Protein AF-A6HAD9-F1 (afdb_monomer)

Organism: Rattus norvegicus (NCBI:txid10116)

Secondary structure (DSSP, 8-state):
-----SS-HHHHTTGGG---------HHIIIIIHHHHHHHGGGS-TTS-HHHHHHHHHHHHHHHHHHHHHH-TTS-STTTHHHHHHHHTT---HHHHHHHHHHHHHHHHHHHHHHHHHHS-STTSPPHHHHHHHHHHHHHHHHHHHHHHHHHSS-PPPHHHHHHHHHHHHHHHHHHHH-TTHHHHTTGGGSSSSSS--

InterPro domains:
  IPR000462 CDP-alcohol phosphatidyltransferase [PF01066] (48-152)
  IPR014472 Choline/ethanolamine phosphotransferase [PTHR10414] (4-184)
  IPR043130 CDP-alcohol phosphatidyltransferase, transmembrane domain [G3DSA:1.20.120.1760] (22-191)
  IPR048254 CDP-alcohol phosphatidyltransferase, conserved site [PS00379] (82-104)

Solvent-accessible surface area (backbone atoms only — not comparable to full-atom values): 12142 Å² total; per-residue (Å²): 133,86,88,72,74,91,68,51,73,73,74,53,60,61,54,92,71,63,72,92,82,84,88,89,83,51,65,64,46,65,73,49,47,46,62,49,50,65,52,54,56,69,74,53,61,91,86,61,54,70,67,53,55,55,51,49,55,51,50,52,51,53,49,51,52,52,48,43,50,70,80,32,69,82,58,65,57,82,80,63,36,61,69,55,45,22,62,72,69,76,60,71,46,76,67,58,54,52,50,52,54,54,49,53,61,55,52,49,56,53,54,56,54,53,54,39,73,60,49,40,55,73,99,86,28,53,48,73,67,56,52,52,52,50,49,51,53,54,54,48,54,56,50,48,39,54,51,48,15,73,75,67,79,50,78,67,81,60,68,66,57,63,52,48,54,55,50,51,52,50,53,49,55,49,35,74,74,67,38,58,63,61,77,63,53,75,74,58,74,82,70,69,79,77,80,80,82,124

Sequence (198 aa):
MAGYEYVSPEQLAGFDKYKYSALDTNPLSLYVMHPFWNTIVKVFPTWLAPNLITFSGFMLLVFNFLLLTYFDPDFYASDGVDGKQARRTNSSTPLGELFDHGLDSWACVYFVVTVYSIFGRGPTGVSVFVLYLLLWVVLFSFILSHWEKYNTGVLFLPWGYDISQVTISFVYIVTAVVGVEAWMCIVCDSSNEFIKLL

Mean predicted aligned error: 16.63 Å

Foldseek 3Di:
DDPDPPADPVNVVCVVVDDDDDDDDDPCCVPPVCVVVVVVVVVDDPPDDPVNVVVVVVVVVVVVVVCCCVVPVPVPCLQPVQVVVCVVVVNDDPVSVCVNLVVVLVVLLVLLVVVQVLQQDDPRGDDVVVSVVVNVVVNVVSVVQVVVCVVPVDRDDDPVVVVSVVVSVVVVVVCVVPNSCVVVVPVVPVPPPPPPPD

Radius of gyration: 25.12 Å; Cα contacts (8 Å, |Δi|>4): 68; chains: 1; bounding box: 55×59×63 Å

Structure (mmCIF, N/CA/C/O backbone):
data_AF-A6HAD9-F1
#
_entry.id   AF-A6HAD9-F1
#
loop_
_atom_site.group_PDB
_atom_site.id
_atom_site.type_symbol
_atom_site.label_atom_id
_atom_site.label_alt_id
_atom_site.label_comp_id
_atom_site.label_asym_id
_atom_site.label_entity_id
_atom_site.label_seq_id
_atom_site.pdbx_PDB_ins_code
_atom_site.Cartn_x
_atom_site.Cartn_y
_atom_site.Cartn_z
_atom_site.occupancy
_atom_site.B_iso_or_equiv
_atom_site.auth_seq_id
_atom_site.auth_comp_id
_atom_site.auth_asym_id
_atom_site.auth_atom_id
_atom_site.pdbx_PDB_model_num
ATOM 1 N N . MET A 1 1 ? 11.564 -33.969 -20.848 1.00 42.81 1 MET A N 1
ATOM 2 C CA . MET A 1 1 ? 11.597 -33.510 -19.444 1.00 42.81 1 MET A CA 1
ATOM 3 C C . MET A 1 1 ? 13.031 -33.111 -19.149 1.00 42.81 1 MET A C 1
ATOM 5 O O . MET A 1 1 ? 13.904 -33.958 -19.277 1.00 42.81 1 MET A O 1
ATOM 9 N N . ALA A 1 2 ? 13.294 -31.823 -18.928 1.00 49.69 2 ALA A N 1
ATOM 10 C CA . ALA A 1 2 ? 14.644 -31.310 -18.708 1.00 49.69 2 ALA A CA 1
ATOM 11 C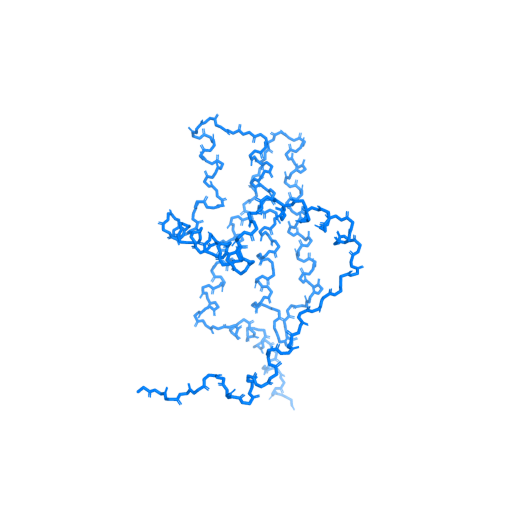 C . ALA A 1 2 ? 15.170 -31.812 -17.352 1.00 49.69 2 ALA A C 1
ATOM 13 O O . ALA A 1 2 ? 14.583 -31.504 -16.319 1.00 49.69 2 ALA A O 1
ATOM 14 N N . GLY A 1 3 ? 16.237 -32.613 -17.367 1.00 60.19 3 GLY A N 1
ATOM 15 C CA . GLY A 1 3 ? 16.897 -33.164 -16.178 1.00 60.19 3 GLY A CA 1
ATOM 16 C C . GLY A 1 3 ? 17.799 -32.144 -15.486 1.00 60.19 3 GLY A C 1
ATOM 17 O O . GLY A 1 3 ? 18.991 -32.385 -15.344 1.00 60.19 3 GLY A O 1
ATOM 18 N N . TYR A 1 4 ? 17.247 -30.988 -15.119 1.00 60.62 4 TYR A N 1
ATOM 19 C CA . TYR A 1 4 ? 17.969 -29.994 -14.332 1.00 60.62 4 TYR A CA 1
ATOM 20 C C . TYR A 1 4 ? 17.844 -30.351 -12.849 1.00 60.62 4 TYR A C 1
ATOM 22 O O . TYR A 1 4 ? 16.757 -30.279 -12.277 1.00 60.62 4 TYR A O 1
ATOM 30 N N . GLU A 1 5 ? 18.951 -30.751 -12.229 1.00 66.06 5 GLU A N 1
ATOM 31 C CA . GLU A 1 5 ? 19.038 -30.876 -10.776 1.00 66.06 5 GLU A CA 1
ATOM 32 C C . GLU A 1 5 ? 19.098 -29.455 -10.191 1.00 66.06 5 GLU A C 1
ATOM 34 O O . GLU A 1 5 ? 20.055 -28.719 -10.417 1.00 66.06 5 GLU A O 1
ATOM 39 N N . TYR A 1 6 ? 18.023 -29.026 -9.519 1.00 68.94 6 TYR A N 1
ATOM 40 C CA . TYR A 1 6 ? 17.862 -27.649 -9.025 1.00 68.94 6 TYR A CA 1
ATOM 41 C C . TYR A 1 6 ? 18.887 -27.280 -7.936 1.00 68.94 6 TYR A C 1
ATOM 43 O O . TYR A 1 6 ? 19.228 -26.109 -7.783 1.00 68.94 6 TYR A O 1
ATOM 51 N N . VAL A 1 7 ? 19.388 -28.276 -7.200 1.00 75.62 7 VAL A N 1
ATOM 52 C CA . VAL A 1 7 ? 20.440 -28.127 -6.188 1.00 75.62 7 VAL A CA 1
ATOM 53 C C . VAL A 1 7 ? 21.365 -29.337 -6.277 1.00 75.62 7 VAL A C 1
ATOM 55 O O . VAL A 1 7 ? 20.890 -30.468 -6.167 1.00 75.62 7 VAL A O 1
ATOM 58 N N . SER A 1 8 ? 22.668 -29.118 -6.473 1.00 82.44 8 SER A N 1
ATOM 59 C CA . SER A 1 8 ? 23.640 -30.212 -6.511 1.00 82.44 8 SER A CA 1
ATOM 60 C C . SER A 1 8 ? 23.879 -30.789 -5.107 1.00 82.44 8 SER A C 1
ATOM 62 O O . SER A 1 8 ? 23.750 -30.077 -4.102 1.00 82.44 8 SER A O 1
ATOM 64 N N . PRO A 1 9 ? 24.290 -32.062 -4.995 1.00 80.38 9 PRO A N 1
ATOM 65 C CA . PRO A 1 9 ? 24.705 -32.643 -3.720 1.00 80.38 9 PRO A CA 1
ATOM 66 C C . PRO A 1 9 ? 25.819 -31.848 -3.017 1.00 80.38 9 PRO A C 1
ATOM 68 O O . PRO A 1 9 ? 25.857 -31.817 -1.788 1.00 80.38 9 PRO A O 1
ATOM 71 N N . GLU A 1 10 ? 26.693 -31.158 -3.761 1.00 79.12 10 GLU A N 1
ATOM 72 C CA . GLU A 1 10 ? 27.712 -30.282 -3.165 1.00 79.12 10 GLU A CA 1
ATOM 73 C C . GLU A 1 10 ? 27.114 -29.001 -2.569 1.00 79.12 10 GLU A C 1
ATOM 75 O O . GLU A 1 10 ? 27.609 -28.521 -1.554 1.00 79.12 10 GLU A O 1
ATOM 80 N N . GLN A 1 11 ? 26.037 -28.459 -3.149 1.00 74.00 11 GLN A N 1
ATOM 81 C CA . GLN A 1 11 ? 25.325 -27.295 -2.602 1.00 74.00 11 GLN A CA 1
ATOM 82 C C . GLN A 1 11 ? 24.515 -27.644 -1.342 1.00 74.00 11 GLN A C 1
ATOM 84 O O . GLN A 1 11 ? 24.328 -26.794 -0.472 1.00 74.00 11 GLN A O 1
ATOM 89 N N . LEU A 1 12 ? 24.061 -28.897 -1.222 1.00 77.56 12 LEU A N 1
ATOM 90 C CA . LEU A 1 12 ? 23.429 -29.433 -0.008 1.00 77.56 12 LEU A CA 1
ATOM 91 C C . LEU A 1 12 ? 24.453 -29.812 1.073 1.00 77.56 12 LEU A C 1
ATOM 93 O O . LEU A 1 12 ? 24.099 -29.926 2.251 1.00 77.56 12 LEU A O 1
ATOM 97 N N . ALA A 1 13 ? 25.726 -29.994 0.711 1.00 80.69 13 ALA A N 1
ATOM 98 C CA . ALA A 1 13 ? 26.760 -30.383 1.656 1.00 80.69 13 ALA A CA 1
ATOM 99 C C . ALA A 1 13 ? 26.968 -29.289 2.720 1.00 80.69 13 ALA A C 1
ATOM 101 O O . ALA A 1 13 ? 27.462 -28.199 2.450 1.00 80.69 13 ALA A O 1
ATOM 102 N N . GLY A 1 14 ? 26.609 -29.598 3.970 1.00 69.62 14 GLY A N 1
ATOM 103 C CA . GLY A 1 14 ? 26.748 -28.682 5.106 1.00 69.62 14 GLY A CA 1
ATOM 104 C C . GLY A 1 14 ? 25.473 -27.930 5.493 1.00 69.62 14 GLY A C 1
ATOM 105 O O . GLY A 1 14 ? 25.479 -27.284 6.541 1.00 69.62 14 GLY A O 1
ATOM 106 N N . PHE A 1 15 ? 24.375 -28.075 4.741 1.00 73.06 15 PHE A N 1
ATOM 107 C CA . PHE A 1 15 ? 23.076 -27.495 5.109 1.00 73.06 15 PHE A CA 1
ATOM 108 C C . PHE A 1 15 ? 22.570 -28.034 6.455 1.00 73.06 15 PHE A C 1
ATOM 110 O O . PHE A 1 15 ? 22.104 -27.267 7.292 1.00 73.06 15 PHE A O 1
ATOM 117 N N . ASP A 1 16 ? 22.798 -29.320 6.733 1.00 75.56 16 ASP A N 1
ATOM 118 C CA . ASP A 1 16 ? 22.454 -29.962 8.013 1.00 75.56 16 ASP A CA 1
ATOM 119 C C . ASP A 1 16 ? 23.224 -29.378 9.212 1.00 75.56 16 ASP A C 1
ATOM 121 O O . ASP A 1 16 ? 22.833 -29.548 10.366 1.00 75.56 16 ASP A O 1
ATOM 125 N N . LYS A 1 17 ? 24.348 -28.697 8.948 1.00 74.19 17 LYS A N 1
ATOM 126 C CA . LYS A 1 17 ? 25.182 -28.038 9.964 1.00 74.19 17 LYS A CA 1
ATOM 127 C C . LYS A 1 17 ? 24.826 -26.562 10.143 1.00 74.19 17 LYS A C 1
ATOM 129 O O . LYS A 1 17 ? 25.328 -25.934 11.076 1.00 74.19 17 LYS A O 1
ATOM 134 N N . TYR A 1 18 ? 23.996 -25.995 9.267 1.00 68.38 18 TYR A N 1
ATOM 135 C CA . TYR A 1 18 ? 23.590 -24.601 9.352 1.00 68.38 18 TYR A CA 1
AT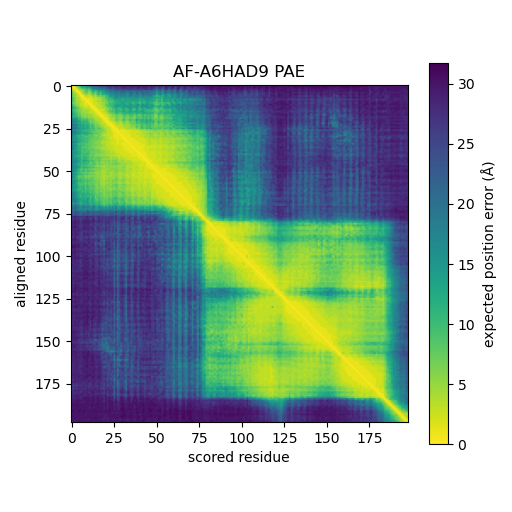OM 136 C C . TYR A 1 18 ? 22.617 -24.409 10.517 1.00 68.38 18 TYR A C 1
ATOM 138 O O . TYR A 1 18 ? 21.505 -24.935 10.530 1.00 68.38 18 TYR A O 1
ATOM 146 N N . LYS A 1 19 ? 23.034 -23.622 11.509 1.00 63.09 19 LYS A N 1
ATOM 147 C CA . LYS A 1 19 ? 22.185 -23.210 12.623 1.00 63.09 19 LYS A CA 1
ATOM 148 C C . LYS A 1 19 ? 21.824 -21.746 12.438 1.00 63.09 19 LYS A C 1
ATOM 150 O O . LYS A 1 19 ? 22.698 -20.883 12.480 1.00 63.09 19 LYS A O 1
ATOM 155 N N . TYR A 1 20 ? 20.535 -21.478 12.260 1.00 58.06 20 TYR A N 1
ATOM 156 C CA . TYR A 1 20 ? 20.026 -20.115 12.207 1.00 58.06 20 TYR A CA 1
ATOM 157 C C . TYR A 1 20 ? 20.406 -19.357 13.490 1.00 58.06 20 TYR A C 1
ATOM 159 O O . TYR A 1 20 ? 20.159 -19.833 14.601 1.00 58.06 20 TYR A O 1
ATOM 167 N N . SER A 1 21 ? 21.033 -18.193 13.325 1.00 51.09 21 SER A N 1
ATOM 168 C CA . SER A 1 21 ? 21.463 -17.307 14.405 1.00 51.09 21 SER A CA 1
ATOM 169 C C . SER A 1 21 ? 21.172 -15.875 13.979 1.00 51.09 21 SER A C 1
ATOM 171 O O . SER A 1 21 ? 21.689 -15.416 12.962 1.00 51.09 21 SER A O 1
ATOM 173 N N . ALA A 1 22 ? 20.328 -15.185 14.739 1.00 49.47 22 ALA A N 1
ATOM 174 C CA . ALA A 1 22 ? 19.973 -13.795 14.503 1.00 49.47 22 ALA A CA 1
ATOM 175 C C . ALA A 1 22 ? 20.120 -13.021 15.815 1.00 49.47 22 ALA A C 1
ATOM 177 O O . ALA A 1 22 ? 19.634 -13.467 16.855 1.00 49.47 22 ALA A O 1
ATOM 178 N N . LEU A 1 23 ? 20.808 -11.880 15.758 1.00 47.75 23 LEU A N 1
ATOM 179 C CA . LEU A 1 23 ? 20.943 -10.942 16.867 1.00 47.75 23 LEU A CA 1
ATOM 180 C C . LEU A 1 23 ? 20.197 -9.661 16.496 1.00 47.75 23 LEU A C 1
ATOM 182 O O . LEU A 1 23 ? 20.542 -9.020 15.505 1.00 47.75 23 LEU A O 1
ATOM 186 N N . ASP A 1 24 ? 19.191 -9.302 17.289 1.00 57.09 24 ASP A N 1
ATOM 187 C CA . ASP A 1 24 ? 18.437 -8.061 17.127 1.00 57.09 24 ASP A CA 1
ATOM 188 C C . ASP A 1 24 ? 18.906 -7.035 18.167 1.00 57.09 24 ASP A C 1
ATOM 190 O O . ASP A 1 24 ? 18.953 -7.325 19.363 1.00 57.09 24 ASP A O 1
ATOM 194 N N . THR A 1 25 ? 19.302 -5.848 17.711 1.00 68.06 25 THR A N 1
ATOM 195 C CA . THR A 1 25 ? 19.800 -4.750 18.557 1.00 68.06 25 THR A CA 1
ATOM 196 C C . THR A 1 25 ? 18.893 -3.520 18.524 1.00 68.06 25 THR A C 1
ATOM 198 O O . THR A 1 25 ? 19.194 -2.516 19.171 1.00 68.06 25 THR A O 1
ATOM 201 N N . ASN A 1 26 ? 17.783 -3.567 17.783 1.00 70.38 26 ASN A N 1
ATOM 202 C CA . ASN A 1 26 ? 16.895 -2.426 17.600 1.00 70.38 26 ASN A CA 1
ATOM 203 C C . ASN A 1 26 ? 16.078 -2.153 18.881 1.00 70.38 26 ASN A C 1
ATOM 205 O O . ASN A 1 26 ? 15.300 -3.022 19.280 1.00 70.38 26 ASN A O 1
ATOM 209 N N . PRO A 1 27 ? 16.147 -0.953 19.497 1.00 67.06 27 PRO A N 1
ATOM 210 C CA . PRO A 1 27 ? 15.386 -0.635 20.708 1.00 67.06 27 PRO A CA 1
ATOM 211 C C . PRO A 1 27 ? 13.875 -0.857 20.569 1.00 67.06 27 PRO A C 1
ATOM 213 O O . PRO A 1 27 ? 13.241 -1.366 21.490 1.00 67.06 27 PRO A O 1
ATOM 216 N N . LEU A 1 28 ? 13.288 -0.542 19.410 1.00 59.12 28 LEU A N 1
ATOM 217 C CA . LEU A 1 28 ? 11.865 -0.799 19.168 1.00 59.12 28 LEU A CA 1
ATOM 218 C C . LEU A 1 28 ? 11.559 -2.304 19.179 1.00 59.12 28 LEU A C 1
ATOM 220 O O . LEU A 1 28 ? 10.554 -2.739 19.742 1.00 59.12 28 LEU A O 1
ATOM 224 N N . SER A 1 29 ? 12.443 -3.109 18.588 1.00 64.56 29 SER A N 1
ATOM 225 C CA . SER A 1 29 ? 12.282 -4.559 18.584 1.00 64.56 29 SER A CA 1
ATOM 226 C C . SER A 1 29 ? 12.443 -5.141 19.988 1.00 64.56 29 SER A C 1
ATOM 228 O O . SER A 1 29 ? 11.582 -5.881 20.459 1.00 64.56 29 SER A O 1
ATOM 230 N N . LEU A 1 30 ? 13.482 -4.709 20.706 1.00 67.00 30 LEU A N 1
ATOM 231 C CA . LEU A 1 30 ? 13.813 -5.174 22.051 1.00 67.00 30 LEU A CA 1
ATOM 232 C C . LEU A 1 30 ? 12.735 -4.847 23.086 1.00 67.00 30 LEU A C 1
ATOM 234 O O . LEU A 1 30 ? 12.361 -5.713 23.876 1.00 67.00 30 LEU A O 1
ATOM 238 N N . TYR A 1 31 ? 12.235 -3.611 23.083 1.00 79.25 31 TYR A N 1
ATOM 239 C CA . TYR A 1 31 ? 11.356 -3.121 24.145 1.00 79.25 31 TYR A CA 1
ATOM 240 C C . TYR A 1 31 ? 9.864 -3.210 23.815 1.00 79.25 31 TYR A C 1
ATOM 242 O O . TYR A 1 31 ? 9.054 -3.190 24.738 1.00 79.25 31 TYR A O 1
ATOM 250 N N . VAL A 1 32 ? 9.485 -3.331 22.538 1.00 80.56 32 VAL A N 1
ATOM 251 C CA . VAL A 1 32 ? 8.070 -3.365 22.124 1.00 80.56 32 VAL A CA 1
ATOM 252 C C . VAL A 1 32 ? 7.734 -4.657 21.387 1.00 80.56 32 VAL A C 1
ATOM 254 O O . VAL A 1 32 ? 6.836 -5.388 21.809 1.00 80.56 32 VAL A O 1
ATOM 257 N N . MET A 1 33 ? 8.468 -4.982 20.320 1.00 68.44 33 MET A N 1
ATOM 258 C CA . MET A 1 33 ? 8.089 -6.102 19.450 1.00 68.44 33 MET A CA 1
ATOM 259 C C . MET A 1 33 ? 8.341 -7.465 20.097 1.00 68.44 33 MET A C 1
ATOM 261 O O . MET A 1 33 ? 7.468 -8.325 20.043 1.00 68.44 33 MET A O 1
ATOM 265 N N . HIS A 1 34 ? 9.487 -7.689 20.743 1.00 78.44 34 HIS A N 1
ATOM 266 C CA . HIS A 1 34 ? 9.778 -8.961 21.406 1.00 78.44 34 HIS A CA 1
ATOM 267 C C . HIS A 1 34 ? 8.786 -9.275 22.533 1.00 78.44 34 HIS A C 1
ATOM 269 O O . HIS A 1 34 ? 8.245 -10.380 22.513 1.00 78.44 34 HIS A O 1
ATOM 275 N N . PRO A 1 35 ? 8.469 -8.369 23.484 1.00 89.94 35 PRO A N 1
ATOM 276 C CA . PRO A 1 35 ? 7.441 -8.637 24.493 1.00 89.94 35 PRO A CA 1
ATOM 277 C C . PRO A 1 35 ? 6.076 -8.988 23.889 1.00 89.94 35 PRO A C 1
ATOM 279 O O . PRO A 1 35 ? 5.418 -9.928 24.346 1.00 89.94 35 PRO A O 1
ATOM 282 N N . PHE A 1 36 ? 5.674 -8.276 22.833 1.00 87.50 36 PHE A N 1
ATOM 283 C CA . PHE A 1 36 ? 4.439 -8.548 22.104 1.00 87.50 36 PHE A CA 1
ATOM 284 C C . PHE A 1 36 ? 4.458 -9.946 21.465 1.00 87.50 36 PHE A C 1
ATOM 286 O O . PHE A 1 36 ? 3.627 -10.792 21.803 1.00 87.50 36 PHE A O 1
ATOM 293 N N . TRP A 1 37 ? 5.444 -10.246 20.616 1.00 81.06 37 TRP A N 1
ATOM 294 C CA . TRP A 1 37 ? 5.531 -11.529 19.912 1.00 81.06 37 TRP A CA 1
ATOM 295 C C . TRP A 1 37 ? 5.751 -12.716 20.857 1.00 81.06 37 TRP A C 1
ATOM 297 O O . TRP A 1 37 ? 5.156 -13.772 20.652 1.00 81.06 37 TRP A O 1
ATOM 307 N N . ASN A 1 38 ? 6.510 -12.540 21.943 1.00 88.44 38 ASN A N 1
ATOM 308 C CA . ASN A 1 38 ? 6.682 -13.555 22.990 1.00 88.44 38 ASN A CA 1
ATOM 309 C C . ASN A 1 38 ? 5.381 -13.853 23.750 1.00 88.44 38 ASN A C 1
ATOM 311 O O . ASN A 1 38 ? 5.255 -14.912 24.368 1.00 88.44 38 ASN A O 1
ATOM 315 N N . THR A 1 39 ? 4.417 -12.933 23.733 1.00 93.12 39 THR A N 1
ATOM 316 C CA . THR A 1 39 ? 3.075 -13.170 24.274 1.00 93.12 39 THR A CA 1
ATOM 317 C C . THR A 1 39 ? 2.218 -13.913 23.254 1.00 93.12 39 THR A C 1
ATOM 319 O O . THR A 1 39 ? 1.614 -14.929 23.589 1.00 93.12 39 THR A O 1
ATOM 322 N N . ILE A 1 40 ? 2.234 -13.469 21.994 1.00 87.00 40 ILE A N 1
ATOM 323 C CA . ILE A 1 40 ? 1.470 -14.080 20.898 1.00 87.00 40 ILE A CA 1
ATOM 324 C C . ILE A 1 40 ? 1.899 -15.528 20.631 1.00 87.00 40 ILE A C 1
ATOM 326 O O . ILE A 1 40 ? 1.046 -16.391 20.441 1.00 87.00 40 ILE A O 1
ATOM 330 N N . VAL A 1 41 ? 3.199 -15.841 20.684 1.00 88.88 41 VAL A N 1
ATOM 331 C CA . VAL A 1 41 ? 3.693 -17.206 20.426 1.00 88.88 41 VAL A CA 1
ATOM 332 C C . VAL A 1 41 ? 3.114 -18.236 21.404 1.00 88.88 41 VAL A C 1
ATOM 334 O O . VAL A 1 41 ? 2.924 -19.387 21.033 1.00 88.88 41 VAL A O 1
ATOM 337 N N . LYS A 1 42 ? 2.762 -17.821 22.630 1.00 91.19 42 LYS A N 1
ATOM 338 C CA . LYS A 1 42 ? 2.159 -18.697 23.650 1.00 91.19 42 LYS A CA 1
ATOM 339 C C . LYS A 1 42 ? 0.712 -19.083 23.339 1.00 91.19 42 LYS A C 1
ATOM 341 O O . LYS A 1 42 ? 0.198 -20.010 23.954 1.00 91.19 42 LYS A O 1
ATOM 346 N N . VAL A 1 43 ? 0.058 -18.369 22.422 1.00 93.19 43 VAL A N 1
ATOM 347 C CA . VAL A 1 43 ? -1.290 -18.700 21.938 1.00 93.19 43 VAL A CA 1
ATOM 348 C C . VAL A 1 43 ? -1.234 -19.868 20.954 1.00 93.19 43 VAL A C 1
ATOM 350 O O . VAL A 1 43 ? -2.170 -20.663 20.884 1.00 93.19 43 VAL A O 1
ATOM 353 N N . PHE A 1 44 ? -0.137 -20.000 20.204 1.00 86.38 44 PHE A N 1
ATOM 354 C CA . PHE A 1 44 ? 0.022 -21.100 19.265 1.00 86.38 44 PHE A CA 1
ATOM 355 C C . PHE A 1 44 ? 0.293 -22.416 20.006 1.00 86.38 44 PHE A C 1
ATOM 357 O O . PHE A 1 44 ? 1.102 -22.454 20.937 1.00 86.38 44 PHE A O 1
ATOM 364 N N . PRO A 1 45 ? -0.354 -23.521 19.601 1.00 90.88 45 PRO A N 1
ATOM 365 C CA . PRO A 1 45 ? -0.096 -24.811 20.214 1.00 90.88 45 PRO A CA 1
ATOM 366 C C . PRO A 1 45 ? 1.311 -25.308 19.859 1.00 90.88 45 PRO A C 1
ATOM 368 O O . PRO A 1 45 ? 1.787 -25.127 18.742 1.00 90.88 45 PRO A O 1
ATOM 371 N N . THR A 1 46 ? 1.966 -25.996 20.794 1.00 89.44 46 THR A N 1
ATOM 372 C CA . THR A 1 46 ? 3.372 -26.426 20.658 1.00 89.44 46 THR A CA 1
ATOM 373 C C . THR A 1 46 ? 3.615 -27.468 19.564 1.00 89.44 46 THR A C 1
ATOM 375 O O . THR A 1 46 ? 4.755 -27.659 19.150 1.00 89.44 46 THR A O 1
ATOM 378 N N . TRP A 1 47 ? 2.564 -28.137 19.081 1.00 88.31 47 TRP A N 1
ATOM 379 C CA . TRP A 1 47 ? 2.640 -29.066 17.951 1.00 88.31 47 TRP A CA 1
ATOM 380 C C . TRP A 1 47 ? 2.625 -28.360 16.587 1.00 88.31 47 TRP A C 1
ATOM 382 O O . TRP A 1 47 ? 2.897 -28.995 15.568 1.00 88.31 47 TRP A O 1
ATOM 392 N N . LEU A 1 48 ? 2.299 -27.065 16.541 1.00 80.38 48 LEU A N 1
ATOM 393 C CA . LEU A 1 48 ? 2.221 -26.310 15.298 1.00 80.38 48 LEU A CA 1
ATOM 394 C C . LEU A 1 48 ? 3.623 -25.913 14.832 1.00 80.38 48 LEU A C 1
ATOM 396 O O . LEU A 1 48 ? 4.324 -25.141 15.484 1.00 80.38 48 LEU A O 1
ATOM 400 N N . ALA A 1 49 ? 4.025 -26.433 13.675 1.00 81.94 49 ALA A N 1
ATOM 401 C CA . ALA A 1 49 ? 5.323 -26.121 13.097 1.00 81.94 49 ALA A CA 1
ATOM 402 C C . ALA A 1 49 ? 5.425 -24.621 12.731 1.00 81.94 49 ALA A C 1
ATOM 404 O O . ALA A 1 49 ? 4.503 -24.090 12.105 1.00 81.94 49 ALA A O 1
ATOM 405 N N . PRO A 1 50 ? 6.557 -23.945 13.004 1.00 79.31 50 PRO A N 1
ATOM 406 C CA . PRO A 1 50 ? 6.739 -22.529 12.666 1.00 79.31 50 PRO A CA 1
ATOM 407 C C . PRO A 1 50 ? 6.519 -22.216 11.180 1.00 79.31 50 PRO A C 1
ATOM 409 O O . PRO A 1 50 ? 5.850 -21.247 10.835 1.00 79.31 50 PRO A O 1
ATOM 412 N N . ASN A 1 51 ? 6.999 -23.087 10.286 1.00 82.00 51 ASN A N 1
ATOM 413 C CA . ASN A 1 51 ? 6.814 -22.917 8.842 1.00 82.00 51 ASN A CA 1
ATOM 414 C C . ASN A 1 51 ? 5.340 -22.997 8.423 1.00 82.00 51 ASN A C 1
ATOM 416 O O . ASN A 1 51 ? 4.945 -22.353 7.454 1.00 82.00 51 ASN A O 1
ATOM 420 N N . LEU A 1 52 ? 4.517 -23.753 9.159 1.00 78.69 52 LEU A N 1
ATOM 421 C CA . LEU A 1 52 ? 3.083 -23.841 8.898 1.00 78.69 52 LEU A CA 1
ATOM 422 C C . LEU A 1 52 ? 2.365 -22.550 9.308 1.00 78.69 52 LEU A C 1
ATOM 424 O O . LEU A 1 52 ? 1.426 -22.157 8.624 1.00 78.69 52 LEU A O 1
ATOM 428 N N . ILE A 1 53 ? 2.827 -21.850 10.351 1.00 81.56 53 ILE A N 1
ATOM 429 C CA . ILE A 1 53 ? 2.316 -20.516 10.716 1.00 81.56 53 ILE A CA 1
ATOM 430 C C . ILE A 1 53 ? 2.561 -19.541 9.561 1.00 81.56 53 ILE A C 1
ATOM 432 O O . ILE A 1 53 ? 1.624 -18.906 9.077 1.00 81.56 53 ILE A O 1
ATOM 436 N N . THR A 1 54 ? 3.801 -19.487 9.067 1.00 75.62 54 THR A N 1
ATOM 437 C CA . THR A 1 54 ? 4.183 -18.630 7.936 1.00 75.62 54 THR A CA 1
ATOM 438 C C . THR A 1 54 ? 3.391 -18.970 6.674 1.00 75.62 54 THR A C 1
ATOM 440 O O . THR A 1 54 ? 2.825 -18.082 6.039 1.00 75.62 54 THR A O 1
ATOM 443 N N . PHE A 1 55 ? 3.298 -20.256 6.325 1.00 78.50 55 PHE A N 1
ATOM 444 C CA . PHE A 1 55 ? 2.564 -20.701 5.142 1.00 78.50 55 PHE A CA 1
ATOM 445 C C . PHE A 1 55 ? 1.061 -20.416 5.248 1.00 78.50 55 PHE A C 1
ATOM 447 O O . PHE A 1 55 ? 0.448 -19.979 4.278 1.00 78.50 55 PHE A O 1
ATOM 454 N N . SER A 1 56 ? 0.469 -20.590 6.432 1.00 79.44 56 SER A N 1
ATOM 455 C CA . SER A 1 56 ? -0.946 -20.281 6.668 1.00 79.44 56 SER A CA 1
ATOM 456 C C . SER A 1 56 ? -1.225 -18.783 6.536 1.00 79.44 56 SER A C 1
ATOM 458 O O . SER A 1 56 ? -2.202 -18.402 5.897 1.00 79.44 56 SER A O 1
ATOM 460 N N . GLY A 1 57 ? -0.346 -17.926 7.069 1.00 73.94 57 GLY A N 1
ATOM 461 C CA . GLY A 1 57 ? -0.432 -16.476 6.873 1.00 73.94 57 GLY A CA 1
ATOM 462 C C . GLY A 1 57 ? -0.357 -16.080 5.395 1.00 73.94 57 GLY A C 1
ATOM 463 O O . GLY A 1 57 ? -1.155 -15.269 4.930 1.00 73.94 57 GLY A O 1
ATOM 464 N N . PHE A 1 58 ? 0.535 -16.715 4.631 1.00 74.25 58 PHE A N 1
ATOM 465 C CA . PHE A 1 58 ? 0.614 -16.526 3.182 1.00 74.25 58 PHE A CA 1
ATOM 466 C C . PHE A 1 58 ? -0.666 -16.981 2.460 1.00 74.25 58 PHE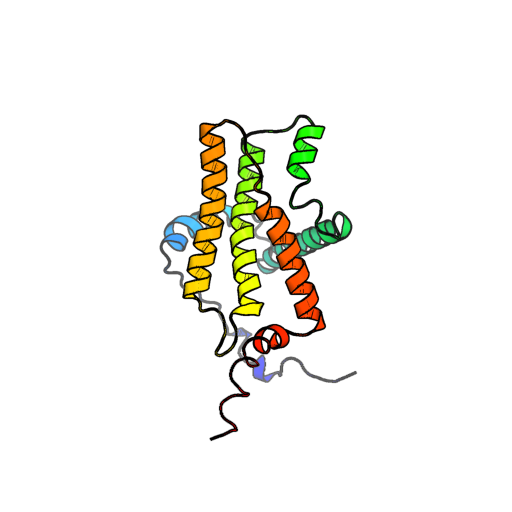 A C 1
ATOM 468 O O . PHE A 1 58 ? -1.175 -16.259 1.607 1.00 74.25 58 PHE A O 1
ATOM 475 N N . MET A 1 59 ? -1.242 -18.129 2.828 1.00 84.06 59 MET A N 1
ATOM 476 C CA . MET A 1 59 ? -2.501 -18.608 2.240 1.00 84.06 59 MET A CA 1
ATOM 477 C C . MET A 1 59 ? -3.685 -17.680 2.540 1.00 84.06 59 MET A C 1
ATOM 479 O O . MET A 1 59 ? -4.541 -17.501 1.678 1.00 84.06 59 MET A O 1
ATOM 483 N N . LEU A 1 60 ? -3.726 -17.048 3.717 1.00 75.88 60 LEU A N 1
ATOM 484 C CA . LEU A 1 60 ? -4.737 -16.035 4.038 1.00 75.88 60 LEU A CA 1
ATOM 485 C C . LEU A 1 60 ? -4.599 -14.785 3.160 1.00 75.88 60 LEU A C 1
ATOM 487 O O . LEU A 1 60 ? -5.611 -14.250 2.712 1.00 75.88 60 LEU A O 1
ATOM 491 N N . LEU A 1 61 ? -3.367 -14.352 2.869 1.00 71.25 61 LEU A N 1
ATOM 492 C CA . LEU A 1 61 ? -3.106 -13.251 1.936 1.00 71.25 61 LEU A CA 1
ATOM 493 C C . LEU A 1 61 ? -3.567 -13.608 0.514 1.00 71.25 61 LEU A C 1
ATOM 495 O O . LEU A 1 61 ? -4.275 -12.828 -0.116 1.00 71.25 61 LEU A O 1
ATOM 499 N N . VAL A 1 62 ? -3.212 -14.801 0.027 1.00 78.75 62 VAL A N 1
ATOM 500 C CA . VAL A 1 62 ? -3.650 -15.299 -1.289 1.00 78.75 62 VAL A CA 1
ATOM 501 C C . VAL A 1 62 ? -5.173 -15.382 -1.351 1.00 78.75 62 VAL A C 1
ATOM 503 O O . VAL A 1 62 ? -5.772 -14.937 -2.323 1.00 78.75 62 VAL A O 1
ATOM 506 N N . PHE A 1 63 ? -5.818 -15.899 -0.307 1.00 82.94 63 PHE A N 1
ATOM 507 C CA . PHE A 1 63 ? -7.273 -15.958 -0.227 1.00 82.94 63 PHE A CA 1
ATOM 508 C C . PHE A 1 63 ? -7.909 -14.564 -0.252 1.00 82.94 63 PHE A C 1
ATOM 510 O O . PHE A 1 63 ? -8.863 -14.352 -0.993 1.00 82.94 63 PHE A O 1
ATOM 517 N N . ASN A 1 64 ? -7.366 -13.601 0.497 1.00 69.56 64 ASN A N 1
ATOM 518 C CA . ASN A 1 64 ? -7.834 -12.217 0.468 1.00 69.56 64 ASN A CA 1
ATOM 519 C C . ASN A 1 64 ? -7.691 -11.597 -0.934 1.00 69.56 64 ASN A C 1
ATOM 521 O O . ASN A 1 64 ? -8.642 -11.005 -1.435 1.00 69.56 64 ASN A O 1
ATOM 525 N N . PHE A 1 65 ? -6.561 -11.825 -1.605 1.00 70.50 65 PHE A N 1
ATOM 526 C CA . PHE A 1 65 ? -6.340 -11.383 -2.981 1.00 70.50 65 PHE A CA 1
ATOM 527 C C . PHE A 1 65 ? -7.332 -12.017 -3.968 1.00 70.50 65 PHE A C 1
ATOM 529 O O . PHE A 1 65 ? -7.873 -11.326 -4.827 1.00 70.50 65 PHE A O 1
ATOM 536 N N . LEU A 1 66 ? -7.614 -13.317 -3.833 1.00 81.56 66 LEU A N 1
ATOM 537 C CA . LEU A 1 66 ? -8.605 -14.014 -4.656 1.00 81.56 66 LEU A CA 1
ATOM 538 C C . LEU A 1 66 ? -10.025 -13.507 -4.396 1.00 81.56 66 LEU A C 1
ATOM 540 O O . LEU A 1 66 ? -10.790 -13.355 -5.342 1.00 81.56 66 LEU A O 1
ATOM 544 N N . LEU A 1 67 ? -10.375 -13.224 -3.138 1.00 77.56 67 LEU A N 1
ATOM 545 C CA . LEU A 1 67 ? -11.658 -12.617 -2.787 1.00 77.56 67 LEU A CA 1
ATOM 546 C C . LEU A 1 67 ? -11.801 -11.230 -3.411 1.00 77.56 67 LEU A C 1
ATOM 548 O O . LEU A 1 67 ? -12.823 -10.970 -4.033 1.00 77.56 67 LEU A O 1
ATOM 552 N N . LEU A 1 68 ? -10.788 -10.371 -3.286 1.00 66.25 68 LEU A N 1
ATOM 553 C CA . LEU A 1 68 ? -10.788 -9.046 -3.909 1.00 66.25 68 LEU A CA 1
ATOM 55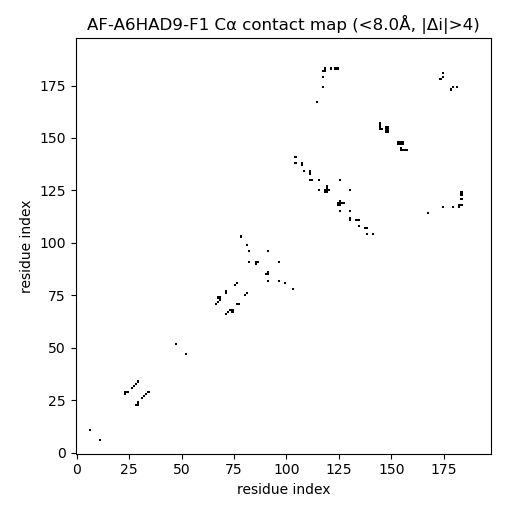4 C C . LEU A 1 68 ? -10.882 -9.159 -5.430 1.00 66.25 68 LEU A C 1
ATOM 556 O O . LEU A 1 68 ? -11.754 -8.555 -6.028 1.00 66.25 68 LEU A O 1
ATOM 560 N N . THR A 1 69 ? -10.092 -10.032 -6.051 1.00 68.31 69 THR A N 1
ATOM 561 C CA . THR A 1 69 ? -10.136 -10.249 -7.507 1.00 68.31 69 THR A CA 1
ATOM 562 C C . THR A 1 69 ? -11.486 -10.804 -7.980 1.00 68.31 69 THR A C 1
ATOM 564 O O . THR A 1 69 ? -11.908 -10.532 -9.097 1.00 68.31 69 THR A O 1
ATOM 567 N N . TYR A 1 70 ? -12.177 -11.602 -7.161 1.00 79.31 70 TYR A N 1
ATOM 568 C CA . TYR A 1 70 ? -13.465 -12.197 -7.525 1.00 79.31 70 TYR A CA 1
ATOM 569 C C . TYR A 1 70 ? -14.652 -11.256 -7.287 1.00 79.31 70 TYR A C 1
ATOM 571 O O . TYR A 1 70 ? -15.548 -11.168 -8.123 1.00 79.31 70 TYR A O 1
ATOM 579 N N . PHE A 1 71 ? -14.685 -10.586 -6.135 1.00 69.12 71 PHE A N 1
ATOM 580 C CA . PHE A 1 71 ? -15.793 -9.713 -5.737 1.00 69.12 71 PHE A CA 1
ATOM 581 C C . PHE A 1 71 ? -15.626 -8.274 -6.218 1.00 69.12 71 PHE A C 1
ATOM 583 O O . PHE A 1 71 ? -16.622 -7.564 -6.341 1.00 69.12 71 PHE A O 1
ATOM 590 N N . ASP A 1 72 ? -14.394 -7.862 -6.490 1.00 55.41 72 ASP A N 1
ATOM 591 C CA . ASP A 1 72 ? -14.030 -6.523 -6.926 1.00 55.41 72 ASP A CA 1
ATOM 592 C C . ASP A 1 72 ? -12.890 -6.551 -7.973 1.00 55.41 72 ASP A C 1
ATOM 594 O O . ASP A 1 72 ? -11.814 -5.990 -7.753 1.00 55.41 72 ASP A O 1
ATOM 598 N N . PRO A 1 73 ? -13.092 -7.235 -9.120 1.00 66.50 73 PRO A N 1
ATOM 599 C CA . PRO A 1 73 ? -12.066 -7.418 -10.157 1.00 66.50 73 PRO A CA 1
ATOM 600 C C . PRO A 1 73 ? -11.498 -6.104 -10.709 1.00 66.50 73 PRO A C 1
ATOM 602 O O . PRO A 1 73 ? -10.361 -6.078 -11.176 1.00 66.50 73 PRO A O 1
ATOM 605 N N . ASP A 1 74 ? -12.281 -5.029 -10.631 1.00 62.56 74 ASP A N 1
ATOM 606 C CA . ASP A 1 74 ? -11.932 -3.694 -11.114 1.00 62.56 74 ASP A CA 1
ATOM 607 C C . ASP A 1 74 ? -11.537 -2.728 -9.970 1.00 62.56 74 ASP A C 1
ATOM 609 O O . ASP A 1 74 ? -11.344 -1.540 -10.220 1.00 62.56 74 ASP A O 1
ATOM 613 N N . PHE A 1 75 ? -11.402 -3.213 -8.723 1.00 51.25 75 PHE A N 1
ATOM 614 C CA . PHE A 1 75 ? -11.035 -2.420 -7.532 1.00 51.25 75 PHE A CA 1
ATOM 615 C C . PHE A 1 75 ? -11.997 -1.251 -7.186 1.00 51.25 75 PHE A C 1
ATOM 617 O O . PHE A 1 75 ? -11.614 -0.276 -6.539 1.00 51.25 75 PHE A O 1
ATOM 624 N N . TYR A 1 76 ? -13.271 -1.332 -7.579 1.00 46.53 76 TYR A N 1
ATOM 625 C CA . TYR A 1 76 ? -14.297 -0.318 -7.304 1.00 46.53 76 TYR A CA 1
ATOM 626 C C . TYR A 1 76 ? -14.789 -0.282 -5.848 1.00 46.53 76 TYR A C 1
ATOM 628 O O . TYR A 1 76 ? -15.291 0.751 -5.399 1.00 46.53 76 TYR A O 1
ATOM 636 N N . ALA A 1 77 ? -14.715 -1.391 -5.112 1.00 47.31 77 ALA A N 1
ATOM 637 C CA . ALA A 1 77 ? -15.209 -1.513 -3.743 1.00 47.31 77 ALA A CA 1
ATOM 638 C C . ALA A 1 77 ? -14.229 -0.979 -2.690 1.00 47.31 77 ALA A C 1
ATOM 640 O O . ALA A 1 77 ? -14.675 -0.554 -1.623 1.00 47.31 77 ALA A O 1
ATOM 641 N N . SER A 1 78 ? -12.926 -0.980 -2.975 1.00 53.66 78 SER A N 1
ATOM 642 C CA . SER 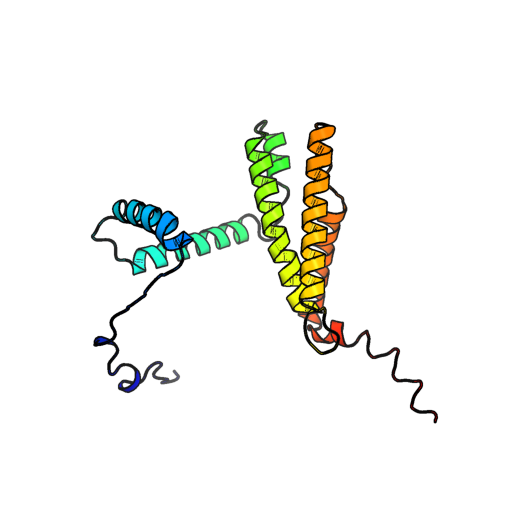A 1 78 ? -11.885 -0.682 -1.984 1.00 53.66 78 SER A CA 1
ATOM 643 C C . SER A 1 78 ? -11.608 0.800 -1.696 1.00 53.66 78 SER A C 1
ATOM 645 O O . SER A 1 78 ? -10.906 1.049 -0.727 1.00 53.66 78 SER A O 1
ATOM 647 N N . ASP A 1 79 ? -12.139 1.757 -2.463 1.00 52.50 79 ASP A N 1
ATOM 648 C CA . ASP A 1 79 ? -11.754 3.184 -2.325 1.00 52.50 79 ASP A CA 1
ATOM 649 C C . ASP A 1 79 ? -12.945 4.170 -2.234 1.00 52.50 79 ASP A C 1
ATOM 651 O O . ASP A 1 79 ? -12.775 5.371 -2.073 1.00 52.50 79 ASP A O 1
ATOM 655 N N . GLY A 1 80 ? -14.198 3.699 -2.300 1.00 60.22 80 GLY A N 1
ATOM 656 C CA . GLY A 1 80 ? -15.343 4.617 -2.138 1.00 60.22 80 GLY A CA 1
ATOM 657 C C . GLY A 1 80 ? -16.715 3.992 -1.910 1.00 60.22 80 GLY A C 1
ATOM 658 O O . GLY A 1 80 ? -17.741 4.692 -1.939 1.00 60.22 80 GLY A O 1
ATOM 659 N N . VAL A 1 81 ? -16.780 2.670 -1.727 1.00 62.59 81 VAL A N 1
ATOM 660 C CA . VAL A 1 81 ? -18.038 1.962 -1.451 1.00 62.59 81 VAL A CA 1
ATOM 661 C C . VAL A 1 81 ? -18.341 1.927 0.032 1.00 62.59 81 VAL A C 1
ATOM 663 O O . VAL A 1 81 ? -19.514 1.972 0.379 1.00 62.59 81 VAL A O 1
ATOM 666 N N . ASP A 1 82 ? -17.347 1.894 0.906 1.00 66.06 82 ASP A N 1
ATOM 667 C CA . ASP A 1 82 ? -17.540 1.822 2.351 1.00 66.06 82 ASP A CA 1
ATOM 668 C C . ASP A 1 82 ? -18.327 3.044 2.878 1.00 66.06 82 ASP A C 1
ATOM 670 O O . ASP A 1 82 ? -19.334 2.871 3.565 1.00 66.06 82 ASP A O 1
ATOM 674 N N . GLY A 1 83 ? -18.012 4.263 2.427 1.00 70.12 83 GLY A N 1
ATOM 675 C CA . GLY A 1 83 ? -18.735 5.482 2.773 1.00 70.12 83 GLY A CA 1
ATOM 676 C C . GLY A 1 83 ? -20.144 5.537 2.174 1.00 70.12 83 GLY A C 1
ATOM 677 O O . GLY A 1 83 ? -21.070 6.067 2.799 1.00 70.12 83 GLY A O 1
ATOM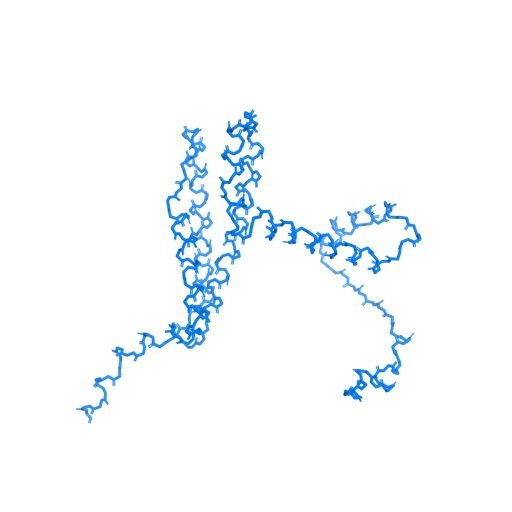 678 N N . LYS A 1 84 ? -20.353 4.979 0.971 1.00 70.81 84 LYS A N 1
ATOM 679 C CA . LYS A 1 84 ? -21.688 4.848 0.346 1.00 70.81 84 LYS A CA 1
ATOM 680 C C . LYS A 1 84 ? -22.521 3.762 1.028 1.00 70.81 84 LYS A C 1
ATOM 682 O O . LYS A 1 84 ? -23.727 3.930 1.212 1.00 70.81 84 LYS A O 1
ATOM 687 N N . GLN A 1 85 ? -21.882 2.675 1.438 1.00 75.25 85 GLN A N 1
ATOM 688 C CA . GLN A 1 85 ? -22.498 1.544 2.106 1.00 75.25 85 GLN A CA 1
ATOM 689 C C . GLN A 1 85 ? -22.866 1.907 3.540 1.00 75.25 85 GLN A C 1
ATOM 691 O O . GLN A 1 85 ? -24.003 1.674 3.922 1.00 75.25 85 GLN A O 1
ATOM 696 N N . ALA A 1 86 ? -21.988 2.582 4.285 1.00 73.88 86 ALA A N 1
ATOM 697 C CA . ALA A 1 86 ? -22.261 3.078 5.631 1.00 73.88 86 ALA A CA 1
ATOM 698 C C . ALA A 1 86 ? -23.481 4.014 5.665 1.00 73.88 86 ALA A C 1
ATOM 700 O O . ALA A 1 86 ? -24.313 3.916 6.570 1.00 73.88 86 ALA A O 1
ATOM 701 N N . ARG A 1 87 ? -23.637 4.864 4.637 1.00 79.56 87 ARG A N 1
ATOM 702 C CA . ARG A 1 87 ? -24.837 5.695 4.436 1.00 79.56 87 ARG A CA 1
ATOM 703 C C . ARG A 1 87 ? -26.077 4.853 4.123 1.00 79.56 87 ARG A C 1
ATOM 705 O O . ARG A 1 87 ? -27.147 5.129 4.653 1.00 79.56 87 ARG A O 1
ATOM 712 N N . ARG A 1 88 ? -25.950 3.814 3.291 1.00 74.94 88 ARG A N 1
ATOM 713 C CA . ARG A 1 88 ? -27.054 2.907 2.927 1.00 74.94 88 ARG A CA 1
ATOM 714 C C . ARG A 1 88 ? -27.528 2.038 4.097 1.00 74.94 88 ARG A C 1
ATOM 716 O O . ARG A 1 88 ? -28.716 1.737 4.177 1.00 74.94 88 ARG A O 1
ATOM 723 N N . THR A 1 89 ? -26.627 1.621 4.983 1.00 79.69 89 THR A N 1
ATOM 724 C CA . THR A 1 89 ? -26.914 0.741 6.129 1.00 79.69 89 THR A CA 1
ATOM 725 C C . THR A 1 89 ? -27.153 1.496 7.436 1.00 79.69 89 THR A C 1
ATOM 727 O O . THR A 1 89 ? -27.338 0.853 8.466 1.00 79.69 89 THR A O 1
ATOM 730 N N . ASN A 1 90 ? -27.164 2.838 7.420 1.00 76.25 90 ASN A N 1
ATOM 731 C CA . ASN A 1 90 ? -27.231 3.687 8.620 1.00 76.25 90 ASN A CA 1
ATOM 732 C C . ASN A 1 90 ? -26.168 3.325 9.678 1.00 76.25 90 ASN A C 1
ATOM 734 O O . ASN A 1 90 ? -26.421 3.388 10.879 1.00 76.25 90 ASN A O 1
ATOM 738 N N . SER A 1 91 ? -24.972 2.938 9.232 1.00 76.56 91 SER A N 1
ATOM 739 C CA . SER A 1 91 ? -23.857 2.523 10.093 1.00 76.56 91 SER A CA 1
ATOM 740 C C . SER A 1 91 ? -22.644 3.454 9.991 1.00 76.56 91 SER A C 1
ATOM 742 O O . SER A 1 91 ? -21.522 3.044 10.283 1.00 76.56 91 SER A O 1
ATOM 744 N N . SER A 1 92 ? -22.843 4.703 9.561 1.00 76.19 92 SER A N 1
ATOM 745 C CA . SER A 1 92 ? -21.801 5.736 9.562 1.00 76.19 92 SER A CA 1
ATOM 746 C C . SER A 1 92 ? -21.353 6.049 10.992 1.00 76.19 92 SER A C 1
ATOM 748 O O . SER A 1 92 ? -22.169 6.419 11.836 1.00 76.19 92 SER A O 1
ATOM 750 N N . THR A 1 93 ? -20.054 5.908 11.271 1.00 75.44 93 THR A N 1
ATOM 751 C CA . THR A 1 93 ? -19.469 6.186 12.593 1.00 75.44 93 THR A CA 1
ATOM 752 C C . THR A 1 93 ? -18.170 6.986 12.467 1.00 75.44 93 THR A C 1
ATOM 754 O O . THR A 1 93 ? -17.450 6.799 11.485 1.00 75.44 93 THR A O 1
ATOM 757 N N . PRO A 1 94 ? -17.810 7.812 13.472 1.00 68.12 94 PRO A N 1
ATOM 758 C CA . PRO A 1 94 ? -16.522 8.512 13.490 1.00 68.12 94 PRO A CA 1
ATOM 759 C C . PRO A 1 94 ? -15.310 7.571 13.455 1.00 68.12 94 PRO A C 1
ATOM 761 O O . PRO A 1 94 ? -14.269 7.927 12.917 1.00 68.12 94 PRO A O 1
ATOM 764 N N . LEU A 1 95 ? -15.439 6.363 14.022 1.00 66.38 95 LEU A N 1
ATOM 765 C CA . LEU A 1 95 ? -14.382 5.349 13.991 1.00 66.38 95 LEU A CA 1
ATOM 766 C C . LEU A 1 95 ? -14.207 4.750 12.591 1.00 66.38 95 LEU A C 1
ATOM 768 O O . LEU A 1 95 ? -13.075 4.552 12.168 1.00 66.38 95 LEU A O 1
ATOM 772 N N . GLY A 1 96 ? -15.308 4.469 11.888 1.00 69.00 96 GLY A N 1
ATOM 773 C CA . GLY A 1 96 ? -15.258 3.979 10.509 1.00 69.00 96 GLY A CA 1
ATOM 774 C C . GLY A 1 96 ? -14.609 4.995 9.575 1.00 69.00 96 GLY A C 1
ATOM 775 O O . GLY A 1 96 ? -13.722 4.638 8.817 1.00 69.00 96 GLY A O 1
ATOM 776 N N . GLU A 1 97 ? -14.968 6.269 9.721 1.00 67.56 97 GLU A N 1
ATOM 777 C CA . GLU A 1 97 ? -14.370 7.364 8.951 1.00 67.56 97 GLU A CA 1
ATOM 778 C C . GLU A 1 97 ? -12.874 7.571 9.263 1.00 67.56 97 GLU A C 1
ATOM 780 O O . GLU A 1 97 ? -12.075 7.804 8.363 1.00 67.56 97 GLU A O 1
ATOM 785 N N . LEU A 1 98 ? -12.463 7.453 10.534 1.00 70.88 98 LEU A N 1
ATOM 786 C CA . LEU A 1 98 ? -11.043 7.480 10.910 1.00 70.88 98 LEU A CA 1
ATOM 787 C C . LEU A 1 98 ? -10.267 6.306 10.296 1.00 70.88 98 LEU A C 1
ATOM 789 O O . LEU A 1 98 ? -9.099 6.458 9.943 1.00 70.88 98 LEU A O 1
ATOM 793 N N . PHE A 1 99 ? -10.892 5.131 10.231 1.00 73.31 99 PHE A N 1
ATOM 794 C CA . PHE A 1 99 ? -10.265 3.926 9.703 1.00 73.31 99 PHE A CA 1
ATOM 795 C C . PHE A 1 99 ? -10.079 4.006 8.184 1.00 73.31 99 PHE A C 1
ATOM 797 O O . PHE A 1 99 ? -8.972 3.761 7.718 1.00 73.31 99 PHE A O 1
ATOM 804 N N . ASP A 1 100 ? -11.118 4.415 7.453 1.00 70.00 100 ASP A N 1
ATOM 805 C CA . ASP A 1 100 ? -11.106 4.643 6.001 1.00 70.00 100 ASP A CA 1
ATOM 806 C C . ASP A 1 100 ? -9.996 5.634 5.605 1.00 70.00 100 ASP A C 1
ATOM 808 O O . ASP A 1 100 ? -8.983 5.263 5.012 1.00 70.00 100 ASP A O 1
ATOM 812 N N . HIS A 1 101 ? -10.050 6.861 6.132 1.00 74.62 101 HIS A N 1
ATOM 813 C CA . HIS A 1 101 ? -9.061 7.889 5.790 1.00 74.62 101 HIS A CA 1
ATOM 814 C C . HIS A 1 101 ? -7.656 7.622 6.335 1.00 74.62 101 HIS A C 1
ATOM 816 O O . HIS A 1 101 ? -6.660 8.109 5.785 1.00 74.62 101 HIS A O 1
ATOM 822 N N . GLY A 1 102 ? -7.546 6.850 7.419 1.00 71.06 102 GLY A N 1
ATOM 823 C CA . GLY A 1 102 ? -6.266 6.364 7.923 1.00 71.06 102 GLY A CA 1
ATOM 824 C C . GLY A 1 102 ? -5.585 5.418 6.933 1.00 71.06 102 GLY A C 1
ATOM 825 O O . GLY A 1 102 ? -4.369 5.509 6.740 1.00 71.06 102 GLY A O 1
ATOM 826 N N . LEU A 1 103 ? -6.361 4.549 6.279 1.00 72.38 103 LEU A N 1
ATOM 827 C CA . LEU A 1 103 ? -5.872 3.662 5.228 1.00 72.38 103 LEU A CA 1
ATOM 828 C C . LEU A 1 103 ? -5.586 4.426 3.929 1.00 72.38 103 LEU A C 1
ATOM 830 O O . LEU A 1 103 ? -4.508 4.220 3.368 1.00 72.38 103 LEU A O 1
ATOM 834 N N . ASP A 1 104 ? -6.439 5.372 3.521 1.00 71.50 104 ASP A N 1
ATOM 835 C CA . ASP A 1 104 ? -6.201 6.236 2.348 1.00 71.50 104 ASP A CA 1
ATOM 836 C C . ASP A 1 104 ? -4.877 7.005 2.464 1.00 71.50 104 ASP A C 1
ATOM 838 O O . ASP A 1 104 ? -4.059 7.054 1.538 1.00 71.50 104 ASP A O 1
ATOM 842 N N . SER A 1 105 ? -4.611 7.553 3.655 1.00 71.06 105 SER A N 1
ATOM 843 C CA . SER A 1 105 ? -3.371 8.277 3.957 1.00 71.06 105 SER A CA 1
ATOM 844 C C . SER A 1 105 ? -2.132 7.382 3.834 1.00 71.06 105 SER A C 1
ATOM 846 O O . SER A 1 105 ? -1.061 7.843 3.433 1.00 71.06 105 SER A O 1
ATOM 848 N N . TRP A 1 106 ? -2.256 6.094 4.168 1.00 69.19 106 TRP A N 1
ATOM 849 C CA . TRP A 1 106 ? -1.171 5.118 4.047 1.00 69.19 106 TRP A CA 1
ATOM 850 C C . TRP A 1 106 ? -0.988 4.644 2.597 1.00 69.19 106 TRP A C 1
ATOM 852 O O . TRP A 1 106 ? 0.144 4.538 2.120 1.00 69.19 106 TRP A O 1
ATOM 862 N N . ALA A 1 107 ? -2.084 4.431 1.864 1.00 73.12 107 ALA A N 1
ATOM 863 C CA . ALA A 1 107 ? -2.078 4.075 0.444 1.00 73.12 107 ALA A CA 1
ATOM 864 C C . ALA A 1 107 ? -1.422 5.162 -0.425 1.00 73.12 107 ALA A C 1
ATOM 866 O O . ALA A 1 107 ? -0.650 4.857 -1.340 1.00 73.12 107 ALA A O 1
ATOM 867 N N . CYS A 1 108 ? -1.626 6.435 -0.073 1.00 71.19 108 CYS A N 1
ATOM 868 C CA . CYS A 1 108 ? -0.993 7.587 -0.711 1.00 71.19 108 CYS A CA 1
ATOM 869 C C . CYS A 1 108 ? 0.540 7.468 -0.824 1.00 71.19 108 CYS A C 1
ATOM 871 O O . CYS A 1 108 ? 1.126 7.868 -1.835 1.00 71.19 108 CYS A O 1
ATOM 873 N N . VAL A 1 109 ? 1.206 6.907 0.190 1.00 75.06 109 VAL A N 1
ATOM 874 C CA . VAL A 1 109 ? 2.667 6.718 0.186 1.00 75.06 109 VAL A CA 1
ATOM 875 C C . VAL A 1 109 ? 3.084 5.784 -0.949 1.00 75.06 109 VAL A C 1
ATOM 877 O O . VAL A 1 109 ? 4.041 6.064 -1.674 1.00 75.06 109 VAL A O 1
ATOM 880 N N . TYR A 1 110 ? 2.338 4.697 -1.147 1.00 73.50 110 TYR A N 1
ATOM 881 C CA . TYR A 1 110 ? 2.614 3.733 -2.204 1.00 73.50 110 TYR A CA 1
ATOM 882 C C . TYR A 1 110 ? 2.338 4.313 -3.592 1.00 73.50 110 TYR A C 1
ATOM 884 O O . TYR A 1 110 ? 3.140 4.095 -4.498 1.00 73.50 110 TYR A O 1
ATOM 892 N N . PHE A 1 111 ? 1.296 5.128 -3.772 1.00 71.75 111 PHE A N 1
ATOM 893 C CA . PHE A 1 111 ? 1.051 5.790 -5.059 1.00 71.75 111 PHE A CA 1
ATOM 894 C C . PHE A 1 111 ? 2.225 6.675 -5.492 1.00 71.75 111 PHE A C 1
ATOM 896 O O . PHE A 1 111 ? 2.715 6.547 -6.614 1.00 71.75 111 PHE A O 1
ATOM 903 N N . VAL A 1 112 ? 2.757 7.494 -4.584 1.00 75.12 112 VAL A N 1
ATOM 904 C CA . VAL A 1 112 ? 3.894 8.380 -4.877 1.00 75.12 112 VAL A CA 1
ATOM 905 C C . VAL A 1 112 ? 5.163 7.583 -5.217 1.00 75.12 112 VAL A C 1
ATOM 907 O O . VAL A 1 112 ? 5.858 7.895 -6.186 1.00 75.12 112 VAL A O 1
ATOM 910 N N . VAL A 1 113 ? 5.443 6.504 -4.477 1.00 74.12 113 VAL A N 1
ATOM 911 C CA . VAL A 1 113 ? 6.594 5.620 -4.743 1.00 74.12 113 VAL A CA 1
ATOM 912 C C . VAL A 1 113 ? 6.448 4.878 -6.071 1.00 74.12 113 VAL A C 1
ATOM 914 O O . VAL A 1 113 ? 7.424 4.701 -6.798 1.00 74.12 113 VAL A O 1
ATOM 917 N N . THR A 1 114 ? 5.241 4.446 -6.421 1.00 73.56 114 THR A N 1
ATOM 918 C CA . THR A 1 114 ? 5.029 3.721 -7.674 1.00 73.56 114 THR A CA 1
ATOM 919 C C . THR A 1 114 ? 5.233 4.668 -8.867 1.00 73.56 114 THR A C 1
ATOM 921 O O . THR A 1 114 ? 5.980 4.325 -9.782 1.00 73.56 114 THR A O 1
ATOM 924 N N . VAL A 1 115 ? 4.704 5.898 -8.840 1.00 74.31 115 VAL A N 1
ATOM 925 C CA . VAL A 1 115 ? 4.944 6.917 -9.887 1.00 74.31 115 VAL A CA 1
ATOM 926 C C . VAL A 1 115 ? 6.443 7.206 -10.064 1.00 74.31 115 VAL A C 1
ATOM 928 O O . VAL A 1 115 ? 6.928 7.356 -11.188 1.00 74.31 115 VAL A O 1
ATOM 931 N N . TYR A 1 116 ? 7.218 7.181 -8.976 1.00 78.75 116 TYR A N 1
ATOM 932 C CA . TYR A 1 116 ? 8.678 7.282 -9.041 1.00 78.75 116 TYR A CA 1
ATOM 933 C C . TYR A 1 116 ? 9.341 6.148 -9.831 1.00 78.75 116 TYR A C 1
ATOM 935 O O . TYR A 1 116 ? 10.363 6.361 -10.475 1.00 78.75 116 TYR A O 1
ATOM 943 N N . SER A 1 117 ? 8.771 4.942 -9.836 1.00 74.81 117 SER A N 1
ATOM 944 C CA . SER A 1 117 ? 9.310 3.826 -10.625 1.00 74.81 117 SER A CA 1
ATOM 945 C C . SER A 1 117 ? 9.250 4.072 -12.140 1.00 74.81 117 SER A C 1
ATOM 947 O O . SER A 1 117 ? 10.041 3.483 -12.883 1.00 74.81 117 SER A O 1
ATOM 949 N N . ILE A 1 118 ? 8.351 4.960 -12.583 1.00 76.31 118 ILE A N 1
ATOM 950 C CA . ILE A 1 118 ? 8.192 5.378 -13.979 1.00 76.31 118 ILE A CA 1
ATOM 951 C C . ILE A 1 118 ? 9.118 6.561 -14.278 1.00 76.31 118 ILE A C 1
ATOM 953 O O . ILE A 1 118 ? 9.903 6.502 -15.217 1.00 76.31 118 ILE A O 1
ATOM 957 N N . PHE A 1 119 ? 9.070 7.614 -13.455 1.00 78.06 119 PHE A N 1
ATOM 958 C CA . PHE A 1 119 ? 9.737 8.890 -13.754 1.00 78.06 119 PHE A CA 1
ATOM 959 C C . PHE A 1 119 ? 11.097 9.094 -13.070 1.00 78.06 119 PHE A C 1
ATOM 961 O O . PHE A 1 119 ? 11.770 10.083 -13.335 1.00 78.06 119 PHE A O 1
ATOM 968 N N . GLY A 1 120 ? 11.519 8.206 -12.169 1.00 71.25 120 GLY A N 1
ATOM 969 C CA . GLY A 1 120 ? 12.742 8.347 -11.368 1.00 71.25 120 GLY A CA 1
ATOM 970 C C . GLY A 1 120 ? 14.003 7.738 -11.988 1.00 71.25 120 GLY A C 1
ATOM 971 O O . GLY A 1 120 ? 15.056 7.747 -11.353 1.00 71.25 120 GLY A O 1
ATOM 972 N N . ARG A 1 121 ? 13.921 7.162 -13.195 1.00 68.69 121 ARG A N 1
ATOM 973 C CA . ARG A 1 121 ? 15.055 6.486 -13.850 1.00 68.69 121 ARG A CA 1
ATOM 974 C C . ARG A 1 121 ? 15.838 7.436 -14.758 1.00 68.69 121 ARG A C 1
ATOM 976 O O . ARG A 1 121 ? 15.288 8.399 -15.266 1.00 68.69 121 ARG A O 1
ATOM 983 N N . GLY A 1 122 ? 17.114 7.116 -14.987 1.00 67.19 122 GLY A N 1
ATOM 984 C CA . GLY A 1 122 ? 17.996 7.755 -15.972 1.00 67.19 122 GLY A CA 1
ATOM 985 C C . GLY A 1 122 ? 18.464 9.188 -15.651 1.00 67.19 122 GLY A C 1
ATOM 986 O O . GLY A 1 122 ? 18.152 9.725 -14.591 1.00 67.19 122 GLY A O 1
ATOM 987 N N . PRO A 1 123 ? 19.255 9.810 -16.551 1.00 66.94 123 PRO A N 1
ATOM 988 C CA . PRO A 1 123 ? 19.905 11.109 -16.312 1.00 66.94 123 PRO A CA 1
ATOM 989 C C . PRO A 1 123 ? 18.934 12.289 -16.166 1.00 66.94 123 PRO A C 1
ATOM 991 O O . PRO A 1 123 ? 19.275 13.295 -15.553 1.00 66.94 123 PRO A O 1
ATOM 994 N N . THR A 1 124 ? 17.738 12.163 -16.740 1.00 70.75 124 THR A N 1
ATOM 995 C CA . THR A 1 124 ? 16.652 13.155 -16.711 1.00 70.75 124 THR A CA 1
ATOM 996 C C . THR A 1 124 ? 15.540 12.783 -15.727 1.00 70.75 124 THR A C 1
ATOM 998 O O . THR A 1 124 ? 14.503 13.442 -15.699 1.00 70.75 124 THR A O 1
ATOM 1001 N N . GLY A 1 125 ? 15.734 11.719 -14.942 1.00 72.50 125 GLY A N 1
ATOM 1002 C CA . GLY A 1 125 ? 14.753 11.235 -13.982 1.00 72.50 125 GLY A CA 1
ATOM 1003 C C . GLY A 1 125 ? 14.558 12.179 -12.798 1.00 72.50 125 GLY A C 1
ATOM 1004 O O . GLY A 1 125 ? 15.438 12.952 -12.416 1.00 72.50 125 GLY A O 1
ATOM 1005 N N . VAL A 1 126 ? 13.387 12.085 -12.176 1.00 78.88 126 VAL A N 1
ATOM 1006 C CA . VAL A 1 126 ? 13.057 12.804 -10.945 1.00 78.88 126 VAL A CA 1
ATOM 1007 C C . VAL A 1 126 ? 14.007 12.360 -9.826 1.00 78.88 126 VAL A C 1
ATOM 1009 O O . VAL A 1 126 ? 14.232 11.169 -9.605 1.00 78.88 126 VAL A O 1
ATOM 1012 N N . SER A 1 127 ? 14.577 13.315 -9.088 1.00 79.75 127 SER A N 1
ATOM 1013 C CA . SER A 1 127 ? 15.463 12.996 -7.966 1.00 79.75 127 SER A CA 1
ATOM 1014 C C . SER A 1 127 ? 14.677 12.493 -6.751 1.00 79.75 127 SER A C 1
ATOM 1016 O O . SER A 1 127 ? 13.521 12.861 -6.536 1.00 79.75 127 SER A O 1
ATOM 1018 N N . VAL A 1 128 ? 15.326 11.697 -5.894 1.00 77.19 128 VAL A N 1
ATOM 1019 C CA . VAL A 1 128 ? 14.735 11.228 -4.623 1.00 77.19 128 VAL A CA 1
ATOM 1020 C C . VAL A 1 128 ? 14.327 12.404 -3.721 1.00 77.19 128 VAL A C 1
ATOM 1022 O O . VAL A 1 128 ? 13.358 12.315 -2.973 1.00 77.19 128 VAL A O 1
ATOM 1025 N N . PHE A 1 129 ? 15.022 13.541 -3.818 1.00 76.81 129 PHE A N 1
ATOM 1026 C CA . PHE A 1 129 ? 14.653 14.753 -3.087 1.00 76.81 129 PHE A CA 1
ATOM 1027 C C . PHE A 1 129 ? 13.321 15.338 -3.574 1.00 76.81 129 PHE A C 1
ATOM 1029 O O . PHE A 1 129 ? 12.474 15.698 -2.761 1.00 76.81 129 PHE A O 1
ATOM 1036 N N . VAL A 1 130 ? 13.093 15.379 -4.890 1.00 78.50 130 VAL A N 1
ATOM 1037 C CA . VAL A 1 130 ? 11.806 15.820 -5.450 1.00 78.50 130 VAL A CA 1
ATOM 1038 C C . VAL A 1 130 ? 10.693 14.833 -5.091 1.00 78.50 130 VAL A C 1
ATOM 1040 O O . VAL A 1 130 ? 9.606 15.270 -4.731 1.00 78.50 130 VAL A O 1
ATOM 1043 N N . LEU A 1 131 ? 10.971 13.523 -5.084 1.00 78.00 131 LEU A N 1
ATOM 1044 C CA . LEU A 1 131 ? 10.030 12.511 -4.590 1.00 78.00 131 LEU A CA 1
ATOM 1045 C C . LEU A 1 131 ? 9.604 12.777 -3.140 1.00 78.00 131 LEU A C 1
ATOM 1047 O O . LEU A 1 131 ? 8.417 12.746 -2.824 1.00 78.00 131 LEU A O 1
ATOM 1051 N N . TYR A 1 132 ? 10.571 13.059 -2.266 1.00 75.44 132 TYR A N 1
ATOM 1052 C CA . TYR A 1 132 ? 10.312 13.399 -0.871 1.00 75.44 132 TYR A CA 1
ATOM 1053 C C . TYR A 1 132 ? 9.428 14.647 -0.752 1.00 75.44 132 TYR A C 1
ATOM 1055 O O . TYR A 1 132 ? 8.446 14.629 -0.016 1.00 75.44 132 TYR A O 1
ATOM 1063 N N . LEU A 1 133 ? 9.716 15.708 -1.515 1.00 81.50 133 LEU A N 1
ATOM 1064 C CA . LEU A 1 133 ? 8.884 16.916 -1.532 1.00 81.50 133 LEU A CA 1
ATOM 1065 C C . LEU A 1 133 ? 7.459 16.639 -2.032 1.00 81.50 133 LEU A C 1
ATOM 1067 O O . LEU A 1 133 ? 6.506 17.136 -1.437 1.00 81.50 133 LEU A O 1
ATOM 1071 N N . LEU A 1 134 ? 7.299 15.824 -3.079 1.00 80.44 134 LEU A N 1
ATOM 1072 C CA . LEU A 1 134 ? 5.985 15.424 -3.587 1.00 80.44 134 LEU A CA 1
ATOM 1073 C C . LEU A 1 134 ? 5.188 14.652 -2.532 1.00 80.44 134 LEU A C 1
ATOM 1075 O O . LEU A 1 134 ? 4.018 14.955 -2.322 1.00 80.44 134 LEU A O 1
ATOM 1079 N N . LEU A 1 135 ? 5.824 13.725 -1.811 1.00 80.25 135 LEU A N 1
ATOM 1080 C CA . LEU A 1 135 ? 5.184 12.992 -0.718 1.00 80.25 135 LEU A CA 1
ATOM 1081 C C . LEU A 1 135 ? 4.659 13.943 0.370 1.00 80.25 135 LEU A C 1
ATOM 1083 O O . LEU A 1 135 ? 3.520 13.806 0.813 1.00 80.25 135 LEU A O 1
ATOM 1087 N N . TRP A 1 136 ? 5.451 14.950 0.753 1.00 78.94 136 TRP A N 1
ATOM 1088 C CA . TRP A 1 136 ? 5.016 15.971 1.710 1.00 78.94 136 TRP A CA 1
ATOM 1089 C C . TRP A 1 136 ? 3.854 16.813 1.201 1.00 78.94 136 TRP A C 1
ATOM 1091 O O . TRP A 1 136 ? 2.949 17.106 1.976 1.00 78.94 136 TRP A O 1
ATOM 1101 N N . VAL A 1 137 ? 3.848 17.183 -0.081 1.00 84.31 137 VAL A N 1
ATOM 1102 C CA . VAL A 1 137 ? 2.741 17.943 -0.677 1.00 84.31 137 VAL A CA 1
ATOM 1103 C C . VAL A 1 137 ? 1.440 17.145 -0.616 1.00 84.31 137 VAL A C 1
ATOM 1105 O O . VAL A 1 137 ? 0.419 17.691 -0.193 1.00 84.31 137 VAL A O 1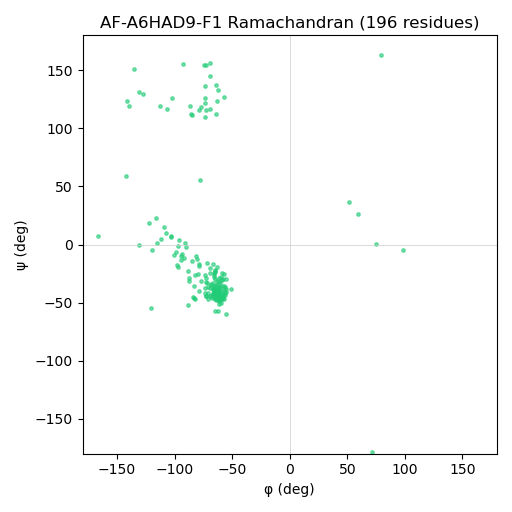
ATOM 1108 N N . VAL A 1 138 ? 1.464 15.855 -0.973 1.00 79.06 138 VAL A N 1
ATOM 1109 C CA . VAL A 1 138 ? 0.242 15.039 -0.953 1.00 79.06 138 VAL A CA 1
ATOM 1110 C C . VAL A 1 138 ? -0.238 14.789 0.481 1.00 79.06 138 VAL A C 1
ATOM 1112 O O . VAL A 1 138 ? -1.414 15.011 0.773 1.00 79.06 138 VAL A O 1
ATOM 1115 N N . LEU A 1 139 ? 0.657 14.452 1.416 1.00 81.56 139 LEU A N 1
ATOM 1116 C CA . LEU A 1 139 ? 0.289 14.290 2.829 1.00 81.56 139 LEU A CA 1
ATOM 1117 C C . LEU A 1 139 ? -0.251 15.591 3.441 1.00 81.56 139 LEU A C 1
ATOM 1119 O O . LEU A 1 139 ? -1.230 15.568 4.185 1.00 81.56 139 LEU A O 1
ATOM 1123 N N . PHE A 1 140 ? 0.340 16.739 3.101 1.00 82.62 140 PHE A N 1
ATOM 1124 C CA . PHE A 1 140 ? -0.146 18.036 3.566 1.00 82.62 140 PHE A CA 1
ATOM 1125 C C . PHE A 1 140 ? -1.539 18.353 3.009 1.00 82.62 140 PHE A C 1
ATOM 1127 O O . PHE A 1 140 ? -2.384 18.853 3.746 1.00 82.62 140 PHE A O 1
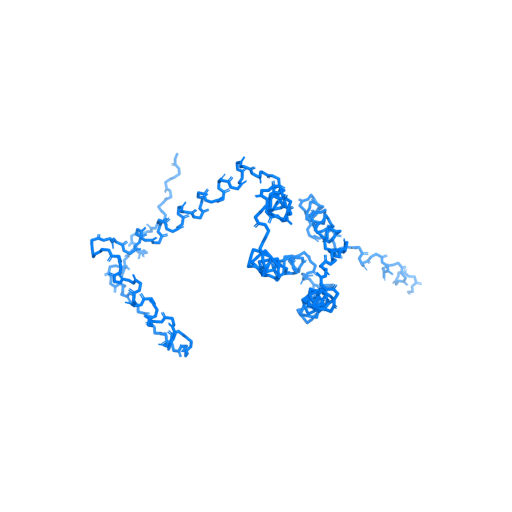ATOM 1134 N N . SER A 1 141 ? -1.821 18.002 1.748 1.00 78.31 141 SER A N 1
ATOM 1135 C CA . SER A 1 141 ? -3.160 18.160 1.163 1.00 78.31 141 SER A CA 1
ATOM 1136 C C . SER A 1 141 ? -4.227 17.316 1.877 1.00 78.31 141 SER A C 1
ATOM 1138 O O . SER A 1 141 ? -5.326 17.811 2.124 1.00 78.31 141 SER A O 1
ATOM 1140 N N . PHE A 1 142 ? -3.875 16.099 2.313 1.00 74.94 142 PHE A N 1
ATOM 1141 C CA . PHE A 1 142 ? -4.728 15.248 3.150 1.00 74.94 142 PHE A CA 1
ATOM 1142 C C . PHE A 1 142 ? -4.966 15.857 4.537 1.00 74.94 142 PHE A C 1
ATOM 1144 O O . PHE A 1 142 ? -6.087 15.865 5.039 1.00 74.94 142 PHE A O 1
ATOM 1151 N N . ILE A 1 143 ? -3.928 16.412 5.165 1.00 82.31 143 ILE A N 1
ATOM 1152 C CA . ILE A 1 143 ? -4.060 17.066 6.475 1.00 82.31 143 ILE A CA 1
ATOM 1153 C C . ILE A 1 143 ? -4.948 18.313 6.379 1.00 82.31 143 ILE A C 1
ATOM 1155 O O . ILE A 1 143 ? -5.750 18.562 7.279 1.00 82.31 143 ILE A O 1
ATOM 1159 N N . LEU A 1 144 ? -4.844 19.087 5.295 1.00 82.94 144 LEU A N 1
ATOM 1160 C CA . LEU A 1 144 ? -5.658 20.285 5.095 1.00 82.94 144 LEU A CA 1
ATOM 1161 C C . LEU A 1 144 ? -7.155 19.975 4.972 1.00 82.94 144 LEU A C 1
ATOM 1163 O O . LEU A 1 144 ? -7.951 20.705 5.560 1.00 82.94 144 LEU A O 1
ATOM 1167 N N . SER A 1 145 ? -7.552 18.897 4.287 1.00 73.62 145 SER A N 1
ATOM 1168 C CA . SER A 1 145 ? -8.972 18.510 4.200 1.00 73.62 145 SER A CA 1
ATOM 1169 C C . SER A 1 145 ? -9.537 18.093 5.564 1.00 73.62 145 SER A C 1
ATOM 1171 O O . SER A 1 145 ? -10.661 18.447 5.925 1.00 73.62 145 SER A O 1
ATOM 1173 N N . HIS A 1 146 ? -8.730 17.422 6.389 1.00 71.62 146 HIS A N 1
ATOM 1174 C CA . HIS A 1 146 ? -9.104 17.063 7.759 1.00 71.62 146 HIS A CA 1
ATOM 1175 C C . HIS A 1 146 ? -9.149 18.281 8.686 1.00 71.62 146 HIS A C 1
ATOM 1177 O O . HIS A 1 146 ? -10.020 18.371 9.554 1.00 71.62 146 HIS A O 1
ATOM 1183 N N . TRP A 1 147 ? -8.244 19.242 8.492 1.00 79.44 147 TRP A N 1
ATOM 1184 C CA . TRP A 1 147 ? -8.286 20.524 9.187 1.00 79.44 147 TRP A CA 1
ATOM 1185 C C . TRP A 1 147 ? -9.550 21.310 8.822 1.00 79.44 147 TRP A C 1
ATOM 1187 O O . TRP A 1 147 ? -10.236 21.822 9.706 1.00 79.44 147 TRP A O 1
ATOM 1197 N N . GLU A 1 148 ? -9.906 21.380 7.540 1.00 78.50 148 GLU A N 1
ATOM 1198 C CA . GLU A 1 148 ? -11.148 22.006 7.081 1.00 78.50 148 GLU A CA 1
ATOM 1199 C C . GLU A 1 148 ? -12.371 21.344 7.722 1.00 78.50 148 GLU A C 1
ATOM 1201 O O . GLU A 1 148 ? -13.226 22.036 8.280 1.00 78.50 148 GLU A O 1
ATOM 1206 N N . LYS A 1 149 ? -12.418 20.009 7.750 1.00 72.81 149 LYS A N 1
ATOM 1207 C CA . LYS A 1 149 ? -13.467 19.260 8.448 1.00 72.81 149 LYS A CA 1
ATOM 1208 C C . LYS A 1 149 ? -13.530 19.592 9.935 1.00 72.81 149 LYS A C 1
ATOM 1210 O O . LYS A 1 149 ? -14.619 19.801 10.457 1.00 72.81 149 LYS A O 1
ATOM 1215 N N . TYR A 1 150 ? -12.392 19.644 10.628 1.00 73.69 150 TYR A N 1
ATOM 1216 C CA . TYR A 1 150 ? -12.359 19.966 12.058 1.00 73.69 150 TYR A CA 1
ATOM 1217 C C . TYR A 1 150 ? -13.032 21.316 12.355 1.00 73.69 150 TYR A C 1
ATOM 1219 O O . TYR A 1 150 ? -13.730 21.451 13.357 1.00 73.69 150 TYR A O 1
ATOM 1227 N N . ASN A 1 151 ? -12.870 22.294 11.461 1.00 79.06 151 ASN A N 1
ATOM 1228 C CA . ASN A 1 151 ? -13.463 23.620 11.614 1.00 79.06 151 ASN A CA 1
ATOM 1229 C C . ASN A 1 151 ? -14.924 23.697 11.134 1.00 79.06 151 ASN A C 1
ATOM 1231 O O . ASN A 1 151 ? -15.720 24.427 11.720 1.00 79.06 151 ASN A O 1
ATOM 1235 N N . THR A 1 152 ? -15.285 22.980 10.066 1.00 76.38 152 THR A N 1
ATOM 1236 C CA . THR A 1 152 ? -16.601 23.095 9.401 1.00 76.38 152 THR A CA 1
ATOM 1237 C C . THR A 1 152 ? -17.608 22.024 9.823 1.00 76.38 152 THR A C 1
ATOM 1239 O O . THR A 1 152 ? -18.806 22.176 9.592 1.00 76.38 152 THR A O 1
ATOM 1242 N N . GLY A 1 153 ? -17.143 20.930 10.428 1.00 72.50 153 GLY A N 1
ATOM 1243 C CA . GLY A 1 153 ? -17.938 19.744 10.749 1.00 72.50 153 GLY A CA 1
ATOM 1244 C C . GLY A 1 153 ? -18.272 18.858 9.542 1.00 72.50 153 GLY A C 1
ATOM 1245 O O . GLY A 1 153 ? -18.934 17.837 9.717 1.00 72.50 153 GLY A O 1
ATOM 1246 N N . VAL A 1 154 ? -17.822 19.216 8.334 1.00 64.81 154 VAL A N 1
ATOM 1247 C CA . VAL A 1 154 ? -18.112 18.499 7.084 1.00 64.81 154 VAL A CA 1
ATOM 1248 C C . VAL A 1 154 ? -16.807 18.183 6.367 1.00 64.81 154 VAL A C 1
ATOM 1250 O O . VAL A 1 154 ? -15.974 19.061 6.171 1.00 64.81 154 VAL A O 1
ATOM 1253 N N . LEU A 1 155 ? -16.620 16.924 5.966 1.00 70.44 155 LEU A N 1
ATOM 1254 C CA . LEU A 1 155 ? -15.471 16.538 5.155 1.00 70.44 155 LEU A CA 1
ATOM 1255 C C . LEU A 1 155 ? -15.784 16.769 3.679 1.00 70.44 155 LEU A C 1
ATOM 1257 O O . LEU A 1 155 ? -16.629 16.084 3.097 1.00 70.44 155 LEU A O 1
ATOM 1261 N N . PHE A 1 156 ? -15.093 17.729 3.075 1.00 67.00 156 PHE A N 1
ATOM 1262 C CA . PHE A 1 156 ? -15.142 17.946 1.637 1.00 67.00 156 PHE A CA 1
ATOM 1263 C C . PHE A 1 156 ? -14.103 17.055 0.960 1.00 67.00 156 PHE A C 1
ATOM 1265 O O . PHE A 1 156 ? -12.908 17.159 1.231 1.00 67.00 156 PHE A O 1
ATOM 1272 N N . LEU A 1 157 ? -14.568 16.167 0.082 1.00 66.06 157 LEU A N 1
ATOM 1273 C CA . LEU A 1 157 ? -13.694 15.291 -0.692 1.00 66.06 157 LEU A CA 1
ATOM 1274 C C . LEU A 1 157 ? -13.054 16.099 -1.836 1.00 66.06 157 LEU A C 1
ATOM 1276 O O . LEU A 1 157 ? -13.779 16.645 -2.678 1.00 66.06 157 LEU A O 1
ATOM 1280 N N . PRO A 1 158 ? -11.716 16.223 -1.875 1.00 65.19 158 PRO A N 1
ATOM 1281 C CA . PRO A 1 158 ? -11.041 17.000 -2.901 1.00 65.19 158 PRO A CA 1
ATOM 1282 C C . PRO A 1 158 ? -11.071 16.262 -4.241 1.00 65.19 158 PRO A C 1
ATOM 1284 O O . PRO A 1 158 ? -10.574 15.148 -4.362 1.00 65.19 158 PRO A O 1
ATOM 1287 N N . TRP A 1 159 ? -11.556 16.931 -5.289 1.00 59.91 159 TRP A N 1
ATOM 1288 C CA . TRP A 1 159 ? -11.644 16.366 -6.647 1.00 59.91 159 TRP A CA 1
ATOM 1289 C C . TRP A 1 159 ? -10.282 15.937 -7.207 1.00 59.91 159 TRP A C 1
ATOM 1291 O O . TRP A 1 159 ? -10.195 15.085 -8.087 1.00 59.91 159 TRP A O 1
ATOM 1301 N N . GLY A 1 160 ? -9.206 16.548 -6.703 1.00 64.81 160 GLY A N 1
ATOM 1302 C CA . GLY A 1 160 ? -7.843 16.206 -7.088 1.00 64.81 160 GLY A CA 1
ATOM 1303 C C . GLY A 1 160 ? -7.465 14.764 -6.748 1.00 64.81 160 GLY A C 1
ATOM 1304 O O . GLY A 1 160 ? -6.662 14.191 -7.477 1.00 64.81 160 GLY A O 1
ATOM 1305 N N . TYR A 1 161 ? -8.058 14.170 -5.704 1.00 67.50 161 TYR A N 1
ATOM 1306 C CA . TYR A 1 161 ? -7.802 12.778 -5.330 1.00 67.50 161 TYR A CA 1
ATOM 1307 C C . TYR A 1 161 ? -8.292 11.822 -6.428 1.00 67.50 161 TYR A C 1
ATOM 1309 O O . TYR A 1 161 ? -7.471 11.151 -7.055 1.00 67.50 161 TYR A O 1
ATOM 1317 N N . ASP A 1 162 ? -9.577 11.881 -6.781 1.00 66.62 162 ASP A N 1
ATOM 1318 C CA . ASP A 1 162 ? -10.178 11.052 -7.837 1.00 66.62 162 ASP A CA 1
ATOM 1319 C C . ASP A 1 162 ? -9.476 11.242 -9.196 1.00 66.62 162 ASP A C 1
ATOM 1321 O O . ASP A 1 162 ? -9.144 10.282 -9.897 1.00 66.62 162 ASP A O 1
ATOM 1325 N N . ILE A 1 163 ? -9.184 12.496 -9.569 1.00 72.44 163 ILE A N 1
ATOM 1326 C CA . ILE A 1 163 ? -8.471 12.811 -10.817 1.00 72.44 163 ILE A CA 1
ATOM 1327 C C . ILE A 1 163 ? -7.064 12.205 -10.804 1.00 72.44 163 ILE A C 1
ATOM 1329 O O 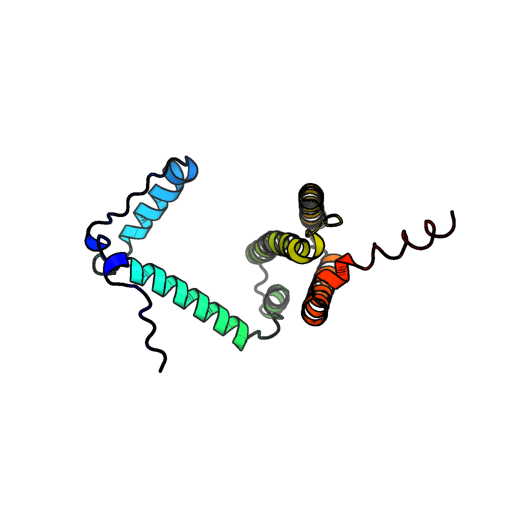. ILE A 1 163 ? -6.603 11.698 -11.832 1.00 72.44 163 ILE A O 1
ATOM 1333 N N . SER A 1 164 ? -6.372 12.244 -9.663 1.00 72.44 164 SER A N 1
ATOM 1334 C CA . SER A 1 164 ? -5.024 11.688 -9.543 1.00 72.44 164 SER A CA 1
ATOM 1335 C C . SER A 1 164 ? -5.015 10.171 -9.741 1.00 72.44 164 SER A C 1
ATOM 1337 O O . SER A 1 164 ? -4.157 9.675 -10.469 1.00 72.44 164 SER A O 1
ATOM 1339 N N . GLN A 1 165 ? -6.005 9.442 -9.222 1.00 71.31 165 GLN A N 1
ATOM 1340 C CA . GLN A 1 165 ? -6.115 7.992 -9.407 1.00 71.31 165 GLN A CA 1
ATOM 1341 C C . GLN A 1 165 ? -6.353 7.596 -10.864 1.00 71.31 165 GLN A C 1
ATOM 1343 O O . GLN A 1 165 ? -5.667 6.715 -11.392 1.00 71.31 165 GLN A O 1
ATOM 1348 N N . VAL A 1 166 ? -7.279 8.277 -11.546 1.00 76.12 166 VAL A N 1
ATOM 1349 C CA . VAL A 1 166 ? -7.544 8.051 -12.975 1.00 76.12 166 VAL A CA 1
ATOM 1350 C C . VAL A 1 166 ? -6.300 8.376 -13.805 1.00 76.12 166 VAL A C 1
ATOM 1352 O O . VAL A 1 166 ? -5.923 7.611 -14.693 1.00 76.12 166 VAL A O 1
ATOM 1355 N N . THR A 1 167 ? -5.620 9.479 -13.483 1.00 77.38 167 THR A N 1
ATOM 1356 C CA . THR A 1 167 ? -4.405 9.913 -14.185 1.00 77.38 167 THR A CA 1
ATOM 1357 C C . THR A 1 167 ? -3.265 8.915 -14.001 1.00 77.38 167 THR A C 1
ATOM 1359 O O . THR A 1 167 ? -2.638 8.518 -14.981 1.00 77.38 167 THR A O 1
ATOM 1362 N N . ILE A 1 168 ? -3.008 8.464 -12.770 1.00 77.88 168 ILE A N 1
ATOM 1363 C CA . ILE A 1 168 ? -1.963 7.478 -12.467 1.00 77.88 168 ILE A CA 1
ATOM 1364 C C . ILE A 1 168 ? -2.264 6.157 -13.181 1.00 77.88 168 ILE A C 1
ATOM 1366 O O . ILE A 1 168 ? -1.382 5.605 -13.838 1.00 77.88 168 ILE A O 1
ATOM 1370 N N . SER A 1 169 ? -3.513 5.690 -13.135 1.00 79.94 169 SER A N 1
ATOM 1371 C CA . SER A 1 169 ? -3.944 4.467 -13.824 1.00 79.94 169 SER A CA 1
ATOM 1372 C C . SER A 1 169 ? -3.721 4.558 -15.335 1.00 79.94 169 SER A C 1
ATOM 1374 O O . SER A 1 169 ? -3.151 3.649 -15.939 1.00 79.94 169 SER A O 1
ATOM 1376 N N . PHE A 1 170 ? -4.085 5.688 -15.946 1.00 80.62 170 PHE A N 1
ATOM 1377 C CA . PHE A 1 170 ? -3.832 5.943 -17.362 1.00 80.62 170 PHE A CA 1
ATOM 1378 C C . PHE A 1 170 ? -2.332 5.936 -17.693 1.00 80.62 170 PHE A C 1
ATOM 1380 O O . PHE A 1 170 ? -1.916 5.273 -18.644 1.00 80.62 170 PHE A O 1
ATOM 1387 N N . VAL A 1 171 ? -1.504 6.609 -16.887 1.00 81.62 171 VAL A N 1
ATOM 1388 C CA . VAL A 1 171 ? -0.042 6.626 -17.057 1.00 81.62 171 VAL A CA 1
ATOM 1389 C C . VAL A 1 171 ? 0.537 5.212 -16.983 1.00 81.62 171 VAL A C 1
ATOM 1391 O O . VAL A 1 171 ? 1.400 4.873 -17.793 1.00 81.62 171 VAL A O 1
ATOM 1394 N N . TYR A 1 172 ? 0.051 4.357 -16.081 1.00 79.12 172 TYR A N 1
ATOM 1395 C CA . TYR A 1 172 ? 0.480 2.958 -16.011 1.00 79.12 172 TYR A CA 1
ATOM 1396 C C . TYR A 1 172 ? 0.086 2.147 -17.235 1.00 79.12 172 TYR A C 1
ATOM 1398 O O . TYR A 1 172 ? 0.923 1.416 -17.760 1.00 79.12 172 TYR A O 1
ATOM 1406 N N . ILE A 1 173 ? -1.152 2.290 -17.710 1.00 80.69 173 ILE A N 1
ATOM 1407 C CA . ILE A 1 173 ? -1.627 1.599 -18.913 1.00 80.69 173 ILE A CA 1
ATOM 1408 C C . ILE A 1 173 ? -0.772 2.000 -20.117 1.00 80.69 173 ILE A C 1
ATOM 1410 O O . ILE A 1 173 ? -0.296 1.136 -20.851 1.00 80.69 173 ILE A O 1
ATOM 1414 N N . VAL A 1 174 ? -0.505 3.298 -20.284 1.00 79.25 174 VAL A N 1
ATOM 1415 C CA . VAL A 1 174 ? 0.386 3.792 -21.340 1.00 79.25 174 VAL A CA 1
ATOM 1416 C C . VAL A 1 174 ? 1.780 3.193 -21.170 1.00 79.25 174 VAL A C 1
ATOM 1418 O O . VAL A 1 174 ? 2.295 2.581 -22.102 1.00 79.25 174 VAL A O 1
ATOM 1421 N N . THR A 1 175 ? 2.361 3.271 -19.972 1.00 80.12 175 THR A N 1
ATOM 1422 C CA . THR A 1 175 ? 3.701 2.730 -19.679 1.00 80.12 175 THR A CA 1
ATOM 1423 C C . THR A 1 175 ? 3.801 1.228 -19.954 1.00 80.12 175 THR A C 1
ATOM 1425 O O . THR A 1 175 ? 4.835 0.767 -20.431 1.00 80.12 175 THR A O 1
ATOM 1428 N N . ALA A 1 176 ? 2.740 0.461 -19.699 1.00 75.94 176 ALA A N 1
ATOM 1429 C CA . ALA A 1 176 ? 2.690 -0.969 -19.991 1.00 75.94 176 ALA A CA 1
ATOM 1430 C C . ALA A 1 176 ? 2.714 -1.266 -21.500 1.00 75.94 176 ALA A C 1
ATOM 1432 O O . ALA A 1 176 ? 3.288 -2.270 -21.913 1.00 75.94 176 ALA A O 1
ATOM 1433 N N . VAL A 1 177 ? 2.118 -0.394 -22.321 1.00 81.19 177 VAL A N 1
ATOM 1434 C CA . VAL A 1 177 ? 2.057 -0.551 -23.784 1.00 81.19 177 VAL A CA 1
ATOM 1435 C C . VAL A 1 177 ? 3.332 -0.054 -24.467 1.00 81.19 177 VAL A C 1
ATOM 1437 O O . VAL A 1 177 ? 3.854 -0.737 -25.345 1.00 81.19 177 VAL A O 1
ATOM 1440 N N . VAL A 1 178 ? 3.829 1.131 -24.095 1.00 81.81 178 VAL A N 1
ATOM 1441 C CA . VAL A 1 178 ? 4.944 1.796 -24.801 1.00 81.81 178 VAL A CA 1
ATOM 1442 C C . VAL A 1 178 ? 6.303 1.638 -24.113 1.00 81.81 178 VAL A C 1
ATOM 1444 O O . VAL A 1 178 ? 7.331 1.977 -24.695 1.00 81.81 178 VAL A O 1
ATOM 1447 N N . GLY A 1 179 ? 6.327 1.100 -22.892 1.00 78.69 179 GLY A N 1
ATOM 1448 C CA . GLY A 1 179 ? 7.526 0.995 -22.065 1.00 78.69 179 GLY A CA 1
ATOM 1449 C C . GLY A 1 179 ? 7.890 2.304 -21.354 1.00 78.69 179 GLY A C 1
ATOM 1450 O O . GLY A 1 179 ? 7.436 3.392 -21.706 1.00 78.69 179 GLY A O 1
ATOM 1451 N N . VAL A 1 180 ? 8.743 2.203 -20.330 1.00 78.50 180 VAL A N 1
ATOM 1452 C CA . VAL A 1 180 ? 9.172 3.359 -19.514 1.00 78.50 180 VAL A CA 1
ATOM 1453 C C . VAL A 1 180 ? 9.996 4.381 -20.310 1.00 78.50 180 VAL A C 1
ATOM 1455 O O . VAL A 1 180 ? 9.941 5.574 -20.028 1.00 78.50 180 VAL A O 1
ATOM 1458 N N . GLU A 1 181 ? 10.696 3.932 -21.352 1.00 76.38 181 GLU A N 1
ATOM 1459 C CA . GLU A 1 181 ? 11.564 4.774 -22.186 1.00 76.38 181 GLU A CA 1
ATOM 1460 C C . GLU A 1 181 ? 10.794 5.853 -22.964 1.00 76.38 181 GLU A C 1
ATOM 1462 O O . GLU A 1 181 ? 11.349 6.904 -23.289 1.00 76.38 181 GLU A O 1
ATOM 1467 N N . ALA A 1 182 ? 9.495 5.650 -23.213 1.00 74.06 182 ALA A N 1
ATOM 1468 C CA . ALA A 1 182 ? 8.649 6.644 -23.872 1.00 74.06 182 ALA A CA 1
ATOM 1469 C C . ALA A 1 182 ? 8.576 7.966 -23.087 1.00 74.06 182 ALA A C 1
ATOM 1471 O O . ALA A 1 182 ? 8.525 9.042 -23.681 1.00 74.06 182 ALA A O 1
ATOM 1472 N N . TRP A 1 183 ? 8.642 7.899 -21.755 1.00 74.19 183 TRP A N 1
ATOM 1473 C CA . TRP A 1 183 ? 8.633 9.072 -20.877 1.00 74.19 183 TRP A CA 1
ATOM 1474 C C . TRP A 1 183 ? 9.993 9.772 -20.795 1.00 74.19 183 TRP A C 1
ATOM 1476 O O . TRP A 1 183 ? 10.072 10.929 -20.393 1.00 74.19 183 TRP A O 1
ATOM 1486 N N . MET A 1 184 ? 11.057 9.087 -21.214 1.00 66.31 184 MET A N 1
ATOM 1487 C CA . MET A 1 184 ? 12.432 9.587 -21.201 1.00 66.31 184 MET A CA 1
ATOM 1488 C C . MET A 1 184 ? 12.759 10.360 -22.487 1.00 66.31 184 MET A C 1
ATOM 1490 O O . MET A 1 184 ? 13.561 11.291 -22.471 1.00 66.31 184 MET A O 1
ATOM 1494 N N . CYS A 1 185 ? 12.107 10.006 -23.601 1.00 52.81 185 CYS A N 1
ATOM 1495 C CA . CYS A 1 185 ? 12.404 10.543 -24.931 1.00 52.81 185 CYS A CA 1
ATOM 1496 C C . CYS A 1 185 ? 11.796 11.935 -25.204 1.00 52.81 185 CYS A C 1
ATOM 1498 O O . CYS A 1 185 ? 12.341 12.691 -26.007 1.00 52.81 185 CYS A O 1
ATOM 1500 N N . ILE A 1 186 ? 10.705 12.315 -24.528 1.00 50.72 186 ILE A N 1
ATOM 1501 C CA . ILE A 1 186 ? 9.942 13.545 -24.837 1.00 50.72 186 ILE A CA 1
ATOM 1502 C C . ILE A 1 186 ? 10.715 14.838 -24.500 1.00 50.72 186 ILE A C 1
ATOM 1504 O O . ILE A 1 186 ? 10.438 15.886 -25.077 1.00 50.72 186 ILE A O 1
ATOM 1508 N N . VAL A 1 187 ? 11.729 14.787 -23.631 1.00 47.84 187 VAL A N 1
ATOM 1509 C CA . VAL A 1 187 ? 12.542 15.971 -23.274 1.00 47.84 187 VAL A CA 1
ATOM 1510 C C . VAL A 1 187 ? 13.795 16.121 -24.157 1.00 47.84 187 VAL A C 1
ATOM 1512 O O . VAL A 1 187 ? 14.422 17.178 -24.164 1.00 47.84 187 VAL A O 1
ATOM 1515 N N . CYS A 1 188 ? 14.166 15.108 -24.950 1.00 44.16 188 CYS A N 1
ATOM 1516 C CA . CYS A 1 188 ? 15.382 15.163 -25.775 1.00 44.16 188 CYS A CA 1
ATOM 1517 C C . CYS A 1 188 ? 15.205 15.858 -27.133 1.00 44.16 188 CYS A C 1
ATOM 1519 O O . CYS A 1 188 ? 16.210 16.210 -27.751 1.00 44.16 188 CYS A O 1
ATOM 1521 N N . ASP A 1 189 ? 13.974 16.092 -27.593 1.00 39.22 189 ASP A N 1
ATOM 1522 C CA . ASP A 1 189 ? 13.742 16.610 -28.950 1.00 39.22 189 ASP A CA 1
ATOM 1523 C C . ASP A 1 189 ? 13.706 18.147 -29.041 1.00 39.22 189 ASP A C 1
ATOM 1525 O O . ASP A 1 189 ? 13.629 18.712 -30.126 1.00 39.22 189 ASP A O 1
ATOM 1529 N N . SER A 1 190 ? 13.830 18.866 -27.917 1.00 45.00 190 SER A N 1
ATOM 1530 C CA . SER A 1 190 ? 13.886 20.338 -27.926 1.00 45.00 190 SER A CA 1
ATOM 1531 C C . SER A 1 190 ? 15.303 20.922 -27.885 1.00 45.00 190 SER A C 1
ATOM 1533 O O . SER A 1 190 ? 15.447 22.143 -27.888 1.00 45.00 190 SER A O 1
ATOM 1535 N N . SER A 1 191 ? 16.357 20.100 -27.823 1.00 46.38 191 SER A N 1
ATOM 1536 C CA . SER A 1 191 ? 17.745 20.582 -27.691 1.00 46.38 191 SER A CA 1
ATOM 1537 C C . SER A 1 191 ? 18.688 20.191 -28.834 1.00 46.38 191 SER A C 1
ATOM 1539 O O . SER A 1 191 ? 19.818 20.678 -28.856 1.00 46.38 191 SER A O 1
ATOM 1541 N N . ASN A 1 192 ? 18.249 19.384 -29.809 1.00 40.47 192 ASN A N 1
ATOM 1542 C CA . ASN A 1 192 ? 19.162 18.773 -30.787 1.00 40.47 192 ASN A CA 1
ATOM 1543 C C . ASN A 1 192 ? 19.064 19.252 -32.246 1.00 40.47 192 ASN A C 1
ATOM 1545 O O . ASN A 1 192 ? 19.827 18.756 -33.077 1.00 40.47 192 ASN A O 1
ATOM 1549 N N . GLU A 1 193 ? 18.244 20.257 -32.573 1.00 40.59 193 GLU A N 1
ATOM 1550 C CA . GLU A 1 193 ? 18.282 20.873 -33.916 1.00 40.59 193 GLU A CA 1
ATOM 1551 C C . GLU A 1 193 ? 19.162 22.133 -34.023 1.00 40.59 193 GLU A C 1
ATOM 1553 O O . GLU A 1 193 ? 19.526 22.522 -35.129 1.00 40.59 193 GLU A O 1
ATOM 1558 N N . PHE A 1 194 ? 19.604 22.748 -32.917 1.00 37.09 194 PHE A N 1
ATOM 1559 C CA . PHE A 1 194 ? 20.326 24.034 -32.994 1.00 37.09 194 PHE A CA 1
ATOM 1560 C C . PHE A 1 194 ? 21.867 23.935 -33.035 1.00 37.09 194 PHE A C 1
ATOM 1562 O O . PHE A 1 194 ? 22.532 24.937 -33.280 1.00 37.09 194 PHE A O 1
ATOM 1569 N N . ILE A 1 195 ? 22.460 22.749 -32.838 1.00 37.25 195 ILE A N 1
ATOM 1570 C CA . ILE A 1 195 ? 23.933 22.562 -32.769 1.00 37.25 195 ILE A CA 1
ATOM 1571 C C . ILE A 1 195 ? 24.493 21.831 -34.014 1.00 37.25 195 ILE A C 1
ATOM 1573 O O . ILE A 1 195 ? 25.632 21.383 -34.033 1.00 37.25 195 ILE A O 1
ATOM 1577 N N . LYS A 1 196 ? 23.723 21.726 -35.106 1.00 34.91 196 LYS A N 1
ATOM 1578 C CA . LYS A 1 196 ? 24.213 21.185 -36.396 1.00 34.91 196 LYS A CA 1
ATOM 1579 C C . LYS A 1 196 ? 24.411 22.237 -37.498 1.00 34.91 196 LYS A C 1
ATOM 1581 O O . LYS A 1 196 ? 24.645 21.869 -38.645 1.00 34.91 196 LYS A O 1
ATOM 1586 N N . LEU A 1 197 ? 24.333 23.528 -37.163 1.00 35.47 197 LEU A N 1
ATOM 1587 C CA . LEU A 1 197 ? 24.470 24.650 -38.109 1.00 35.47 197 LEU A CA 1
ATOM 1588 C C . LEU A 1 197 ? 25.597 25.648 -37.764 1.00 35.47 197 LEU A C 1
ATOM 1590 O O . LEU A 1 197 ? 25.617 26.755 -38.300 1.00 35.47 197 LEU A O 1
ATOM 1594 N N . LEU A 1 198 ? 26.557 25.248 -36.925 1.00 36.53 198 LEU A N 1
ATOM 1595 C CA . LEU A 1 198 ? 27.847 25.925 -36.720 1.00 36.53 198 LEU A CA 1
ATOM 1596 C C . LEU A 1 198 ? 28.978 24.902 -36.844 1.00 36.53 198 LEU A C 1
ATOM 1598 O O . LEU A 1 198 ? 30.062 25.302 -37.320 1.00 36.53 198 LEU A O 1
#

pLDDT: mean 71.24, std 12.04, range [34.91, 93.19]